Protein AF-A0A7K4NM63-F1 (afdb_monomer)

Mean predicted aligned error: 3.18 Å

Radius of gyration: 18.53 Å; Cα contacts (8 Å, |Δi|>4): 332; chains: 1; bounding box: 42×38×50 Å

Structure (mmCIF, N/CA/C/O backbone):
data_AF-A0A7K4NM63-F1
#
_entry.id   AF-A0A7K4NM63-F1
#
loop_
_atom_site.group_PDB
_atom_site.id
_atom_site.type_symbol
_atom_site.label_atom_id
_atom_site.label_alt_id
_atom_site.label_comp_id
_atom_site.label_asym_id
_atom_site.label_entity_id
_atom_site.label_seq_id
_atom_site.pdbx_PDB_ins_code
_atom_site.Cartn_x
_atom_site.Cartn_y
_atom_site.Cartn_z
_atom_site.occupancy
_atom_site.B_iso_or_equiv
_atom_site.auth_seq_id
_atom_site.auth_comp_id
_atom_site.auth_asym_id
_atom_site.auth_atom_id
_atom_site.pdbx_PDB_model_num
ATOM 1 N N . MET A 1 1 ? 4.929 -12.603 15.668 1.00 61.75 1 MET A N 1
ATOM 2 C CA . MET A 1 1 ? 4.014 -11.511 16.081 1.00 61.75 1 MET A CA 1
ATOM 3 C C . MET A 1 1 ? 2.628 -11.823 15.539 1.00 61.75 1 MET A C 1
ATOM 5 O O . MET A 1 1 ? 2.540 -12.526 14.542 1.00 61.75 1 MET A O 1
ATOM 9 N N . ALA A 1 2 ? 1.563 -11.398 16.215 1.00 84.50 2 ALA A N 1
ATOM 10 C CA . ALA A 1 2 ? 0.195 -11.738 15.826 1.00 84.50 2 ALA A CA 1
ATOM 11 C C . ALA A 1 2 ? -0.436 -10.605 15.007 1.00 84.50 2 ALA A C 1
ATOM 13 O O . ALA A 1 2 ? -0.439 -9.463 15.453 1.00 84.50 2 ALA A O 1
ATOM 14 N N . THR A 1 3 ? -1.001 -10.921 13.843 1.00 96.44 3 THR A N 1
ATOM 15 C CA . THR A 1 3 ? -1.869 -10.000 13.094 1.00 96.44 3 THR A CA 1
ATOM 16 C C . THR A 1 3 ? -3.233 -9.872 13.774 1.00 96.44 3 THR A C 1
ATOM 18 O O . THR A 1 3 ? -3.647 -10.774 14.512 1.00 96.44 3 THR A O 1
ATOM 21 N N . GLN A 1 4 ? -3.983 -8.813 13.457 1.00 97.94 4 GLN A N 1
ATOM 22 C CA . GLN A 1 4 ? -5.357 -8.625 13.943 1.00 97.94 4 GLN A CA 1
ATOM 23 C C . GLN A 1 4 ? -6.245 -9.844 13.617 1.00 97.94 4 GLN A C 1
ATOM 25 O O . GLN A 1 4 ? -6.946 -10.356 14.487 1.00 97.94 4 GLN A O 1
ATOM 30 N N . MET A 1 5 ? -6.127 -10.412 12.410 1.00 97.94 5 MET A N 1
ATOM 31 C CA . MET A 1 5 ? -6.838 -11.641 12.027 1.00 97.94 5 MET A CA 1
ATOM 32 C C . MET A 1 5 ? -6.465 -12.846 12.901 1.00 97.94 5 MET A C 1
ATOM 34 O O . MET A 1 5 ? -7.345 -13.581 13.351 1.00 97.94 5 MET A O 1
ATOM 38 N N . SER A 1 6 ? -5.174 -13.052 13.179 1.00 97.75 6 SER A N 1
ATOM 39 C CA . SER A 1 6 ? -4.724 -14.166 14.025 1.00 97.75 6 SER A CA 1
ATOM 40 C C . SER A 1 6 ? -5.161 -14.019 15.490 1.00 97.75 6 SER A C 1
ATOM 42 O O . SER A 1 6 ? -5.434 -15.015 16.161 1.00 97.75 6 SER A O 1
ATOM 44 N N . SER A 1 7 ? -5.263 -12.789 16.000 1.00 97.75 7 SER A N 1
ATOM 45 C CA . SER A 1 7 ? -5.800 -12.505 17.336 1.00 97.75 7 SER A CA 1
ATOM 46 C C . SER A 1 7 ? -7.310 -12.730 17.391 1.00 97.75 7 SER A C 1
ATOM 48 O O . SER A 1 7 ? -7.776 -13.431 18.287 1.00 97.75 7 SER A O 1
ATOM 50 N N . ALA A 1 8 ? -8.053 -12.277 16.377 1.00 97.81 8 ALA A N 1
ATOM 51 C CA . ALA A 1 8 ? -9.494 -12.501 16.281 1.00 97.81 8 ALA A CA 1
ATOM 52 C C . ALA A 1 8 ? -9.856 -13.994 16.221 1.00 97.81 8 ALA A C 1
ATOM 54 O O . ALA A 1 8 ? -10.761 -14.438 16.922 1.00 97.81 8 ALA A O 1
ATOM 55 N N . ARG A 1 9 ? -9.105 -14.800 15.455 1.00 98.00 9 ARG A N 1
ATOM 56 C CA . ARG A 1 9 ? -9.287 -16.267 15.394 1.00 98.00 9 ARG A CA 1
ATOM 57 C C . ARG A 1 9 ? -9.058 -16.970 16.733 1.00 98.00 9 ARG A C 1
ATOM 59 O O . ARG A 1 9 ? -9.589 -18.053 16.943 1.00 98.00 9 ARG A O 1
ATOM 66 N N . ARG A 1 10 ? -8.281 -16.361 17.632 1.00 97.38 10 ARG A N 1
ATOM 67 C CA . ARG A 1 10 ? -8.054 -16.845 19.003 1.00 97.38 10 ARG A CA 1
ATOM 68 C C . ARG A 1 10 ? -9.049 -16.263 20.014 1.00 97.38 10 ARG A C 1
ATOM 70 O O . ARG A 1 10 ? -8.907 -16.530 21.201 1.00 97.38 10 ARG A O 1
ATOM 77 N N . GLY A 1 11 ? -10.014 -15.452 19.572 1.00 96.25 11 GLY A N 1
ATOM 78 C CA . GLY A 1 11 ? -10.960 -14.757 20.450 1.00 96.25 11 GLY A CA 1
ATOM 79 C C . GLY A 1 11 ? -10.332 -13.627 21.272 1.00 96.25 11 GLY A C 1
ATOM 80 O O . GLY A 1 11 ? -10.908 -13.203 22.268 1.00 96.25 11 GLY A O 1
ATOM 81 N N . ILE A 1 12 ? -9.145 -13.142 20.889 1.00 97.19 12 ILE A N 1
ATOM 82 C CA . ILE A 1 12 ? -8.428 -12.090 21.616 1.00 97.19 12 ILE A CA 1
ATOM 83 C C . ILE A 1 12 ? -8.808 -10.729 21.028 1.00 97.19 12 ILE A C 1
ATOM 85 O O . ILE A 1 12 ? -8.453 -10.426 19.888 1.00 97.19 12 ILE A O 1
ATOM 89 N N . ALA A 1 13 ? -9.480 -9.898 21.828 1.00 97.50 13 ALA A N 1
ATOM 90 C CA . ALA A 1 13 ? -9.778 -8.509 21.488 1.00 97.50 13 ALA A CA 1
ATOM 91 C C . ALA A 1 13 ? -8.573 -7.600 21.773 1.00 97.50 13 ALA A C 1
ATOM 93 O O . ALA A 1 13 ? -8.243 -7.327 22.932 1.00 97.50 13 ALA A O 1
ATOM 94 N N . THR A 1 14 ? -7.928 -7.129 20.709 1.00 97.50 14 THR A N 1
ATOM 95 C CA . THR A 1 14 ? -6.824 -6.161 20.773 1.00 97.50 14 THR A CA 1
ATOM 96 C C . THR A 1 14 ? -7.333 -4.752 21.083 1.00 97.50 14 THR A C 1
ATOM 98 O O . THR A 1 14 ? -8.538 -4.484 21.040 1.00 97.50 14 THR A O 1
ATOM 101 N N . ASP A 1 15 ? -6.426 -3.832 21.401 1.00 96.56 15 ASP A N 1
ATOM 102 C CA . ASP A 1 15 ? -6.803 -2.443 21.667 1.00 96.56 15 ASP A CA 1
ATOM 103 C C . ASP A 1 15 ? -7.265 -1.722 20.395 1.00 96.56 15 ASP A C 1
ATOM 105 O O . ASP A 1 15 ? -8.211 -0.936 20.459 1.00 96.56 15 ASP A O 1
ATOM 109 N N . GLU A 1 16 ? -6.711 -2.066 19.228 1.00 97.19 16 GLU A N 1
ATOM 110 C CA . GLU A 1 16 ? -7.187 -1.542 17.945 1.00 97.19 16 GLU A CA 1
ATOM 111 C C . GLU A 1 16 ? -8.621 -2.004 17.651 1.00 97.19 16 GLU A C 1
ATOM 113 O O . GLU A 1 16 ? -9.449 -1.208 17.215 1.00 97.19 16 GLU A O 1
ATOM 118 N N . MET A 1 17 ? -8.963 -3.264 17.949 1.00 98.25 17 MET A N 1
ATOM 119 C CA . MET A 1 17 ? -10.336 -3.764 17.797 1.00 98.25 17 MET A CA 1
ATOM 120 C C . MET A 1 17 ? -11.317 -3.059 18.735 1.00 98.25 17 MET A C 1
ATOM 122 O O . MET A 1 17 ? -12.436 -2.764 18.325 1.00 98.25 17 MET A O 1
ATOM 126 N N . LYS A 1 18 ? -10.915 -2.778 19.982 1.00 98.31 18 LYS A N 1
ATOM 127 C CA . LYS A 1 18 ? -11.748 -2.035 20.946 1.00 98.31 18 LYS A CA 1
ATOM 128 C C . LYS A 1 18 ? -11.994 -0.602 20.484 1.00 98.31 18 LYS A C 1
ATOM 130 O O . LYS A 1 18 ? -13.119 -0.121 20.601 1.00 98.31 18 LYS A O 1
ATOM 135 N N . GLN A 1 19 ? -10.963 0.061 19.958 1.00 97.81 19 GLN A N 1
ATOM 136 C CA . GLN A 1 19 ? -11.088 1.399 19.382 1.00 97.81 19 GLN A CA 1
ATOM 137 C C . GLN A 1 19 ? -12.053 1.386 18.192 1.00 97.81 19 GLN A C 1
ATOM 139 O O . GLN A 1 19 ? -13.055 2.093 18.219 1.00 97.81 19 GLN A O 1
ATOM 144 N N . VAL A 1 20 ? -11.825 0.509 17.211 1.00 98.19 20 VAL A N 1
ATOM 145 C CA . VAL A 1 20 ? -12.675 0.399 16.016 1.00 98.19 20 VAL A CA 1
ATOM 146 C C . VAL A 1 20 ? -14.122 0.048 16.370 1.00 98.19 20 VAL A C 1
ATOM 148 O O . VAL A 1 20 ? -15.044 0.626 15.803 1.00 98.19 20 VAL A O 1
ATOM 151 N N . ALA A 1 21 ? -14.344 -0.862 17.322 1.00 98.25 21 ALA A N 1
ATOM 152 C CA . ALA A 1 21 ? -15.686 -1.205 17.789 1.00 98.25 21 ALA A CA 1
ATOM 153 C C . ALA A 1 21 ? -16.423 0.020 18.355 1.00 98.25 21 ALA A C 1
ATOM 155 O O . ALA A 1 21 ? -17.593 0.237 18.047 1.00 98.25 21 ALA A O 1
ATOM 156 N N . LYS A 1 22 ? -15.719 0.852 19.129 1.00 98.12 22 LYS A N 1
ATOM 157 C CA . LYS A 1 22 ? -16.262 2.096 19.677 1.00 98.12 22 LYS A CA 1
ATOM 158 C C . LYS A 1 22 ? -16.560 3.129 18.584 1.00 98.12 22 LYS A C 1
ATOM 160 O O . LYS A 1 22 ? -17.628 3.732 18.610 1.00 98.12 22 LYS A O 1
ATOM 165 N N . ASP A 1 23 ? -15.648 3.331 17.637 1.00 97.38 23 ASP A N 1
ATOM 166 C CA . ASP A 1 23 ? -15.775 4.363 16.593 1.00 97.38 23 ASP A CA 1
ATOM 167 C C . ASP A 1 23 ? -16.886 4.041 15.568 1.00 97.38 23 ASP A C 1
ATOM 169 O O . ASP A 1 23 ? -17.538 4.934 15.004 1.00 97.38 23 ASP A O 1
ATOM 173 N N . GLU A 1 24 ? -17.135 2.748 15.351 1.00 98.00 24 GLU A N 1
ATOM 174 C CA . GLU A 1 24 ? -18.196 2.226 14.483 1.00 98.00 24 GLU A CA 1
ATOM 175 C C . GLU A 1 24 ? -19.524 1.965 15.209 1.00 98.00 24 GLU A C 1
ATOM 177 O O . GLU A 1 24 ? -20.501 1.635 14.544 1.00 98.0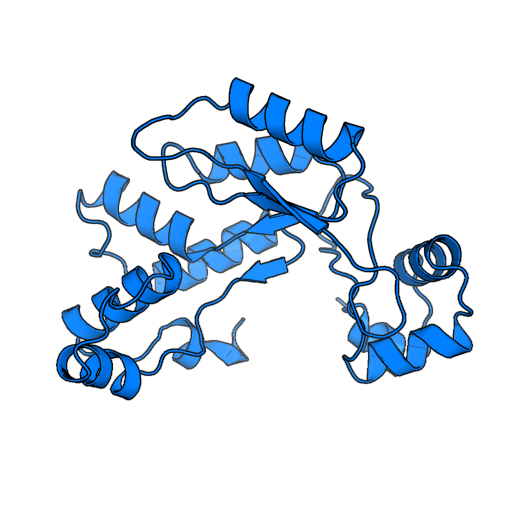0 24 GLU A O 1
ATOM 182 N N . ASP A 1 25 ? -19.577 2.140 16.535 1.00 97.31 25 ASP A N 1
ATOM 183 C CA . ASP A 1 25 ? -20.746 1.840 17.378 1.00 97.31 25 ASP A CA 1
ATOM 184 C C . ASP A 1 25 ? -21.233 0.380 17.236 1.00 97.31 25 ASP A C 1
ATOM 186 O O . ASP A 1 25 ? -22.408 0.085 17.015 1.00 97.31 25 ASP A O 1
ATOM 190 N N . VAL A 1 26 ? -20.293 -0.569 17.331 1.00 97.94 26 VAL A N 1
ATOM 191 C CA . VAL A 1 26 ? -20.549 -2.016 17.246 1.00 97.94 26 VAL A CA 1
ATOM 192 C C . VAL A 1 26 ? -19.951 -2.766 18.436 1.00 97.94 26 VAL A C 1
ATOM 194 O O . VAL A 1 26 ? -19.029 -2.303 19.102 1.00 97.94 26 VAL A O 1
ATOM 197 N N . THR A 1 27 ? -20.446 -3.975 18.708 1.00 98.25 27 THR A N 1
ATOM 198 C CA . THR A 1 27 ? -19.904 -4.819 19.784 1.00 98.25 27 THR A CA 1
ATOM 199 C C . THR A 1 27 ? -18.684 -5.621 19.324 1.00 98.25 27 THR A C 1
ATOM 201 O O . THR A 1 27 ? -18.550 -5.981 18.151 1.00 98.25 27 THR A O 1
ATOM 204 N N . LEU A 1 28 ? -17.802 -5.975 20.266 1.00 98.38 28 LEU A N 1
ATOM 205 C CA . LEU A 1 28 ? -16.677 -6.879 19.991 1.00 98.38 28 LEU A CA 1
ATOM 206 C C . LEU A 1 28 ? -17.148 -8.268 19.539 1.00 98.38 28 LEU A C 1
ATOM 208 O O . LEU A 1 28 ? -16.541 -8.843 18.638 1.00 98.38 28 LEU A O 1
ATOM 212 N N . ASP A 1 29 ? -18.256 -8.765 20.095 1.00 97.94 29 ASP A N 1
ATOM 213 C CA . ASP A 1 29 ? -18.864 -10.044 19.702 1.00 97.94 29 ASP A CA 1
ATOM 214 C C . ASP A 1 29 ? -19.307 -10.049 18.234 1.00 97.94 29 ASP A C 1
ATOM 216 O O . ASP A 1 29 ? -19.268 -11.080 17.565 1.00 97.94 29 ASP A O 1
ATOM 220 N N . TRP A 1 30 ? -19.693 -8.885 17.703 1.00 98.12 30 TRP A N 1
ATOM 221 C CA . TRP A 1 30 ? -20.007 -8.718 16.287 1.00 98.12 30 TRP A CA 1
ATOM 222 C C . TRP A 1 30 ? -18.746 -8.560 15.425 1.00 98.12 30 TRP A C 1
ATOM 224 O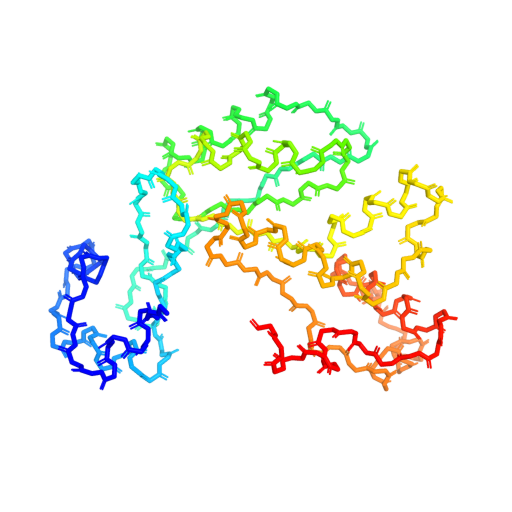 O . TRP A 1 30 ? -18.681 -9.096 14.313 1.00 98.12 30 TRP A O 1
ATOM 234 N N . LEU A 1 31 ? -17.740 -7.837 15.926 1.00 98.44 31 LEU A N 1
ATOM 235 C CA . LEU A 1 31 ? -16.533 -7.481 15.180 1.00 98.44 31 LEU A CA 1
ATOM 236 C C . LEU A 1 31 ? -15.542 -8.649 15.042 1.00 98.44 31 LEU A C 1
ATOM 238 O O . LEU A 1 31 ? -15.038 -8.902 13.945 1.00 98.44 31 LEU A O 1
ATOM 242 N N . LEU A 1 32 ? -15.269 -9.382 16.126 1.00 98.12 32 LEU A N 1
ATOM 243 C CA . LEU A 1 32 ? -14.251 -10.439 16.156 1.00 98.12 32 LEU A CA 1
ATOM 244 C C . LEU A 1 32 ? -14.484 -11.532 15.100 1.00 98.12 32 LEU A C 1
ATOM 246 O O . LEU A 1 32 ? -13.548 -11.814 14.344 1.00 98.12 32 LEU A O 1
ATOM 250 N N . PRO A 1 33 ? -15.695 -12.112 14.948 1.00 98.25 33 PRO A N 1
ATOM 251 C CA . PRO A 1 33 ? -15.931 -13.129 13.926 1.00 98.25 33 PRO A CA 1
ATOM 252 C C . PRO A 1 33 ? -15.691 -12.599 12.509 1.00 98.25 33 PRO A C 1
ATOM 254 O O . PRO A 1 33 ? -15.183 -13.321 11.655 1.00 98.25 33 PRO A O 1
ATOM 257 N N . LYS A 1 34 ? -16.007 -11.323 12.253 1.00 98.62 34 LYS A N 1
ATOM 258 C CA . LYS A 1 34 ? -15.840 -10.691 10.937 1.00 98.62 34 LYS A CA 1
ATOM 259 C C . LYS A 1 34 ? -14.380 -10.468 10.573 1.00 98.62 34 LYS A C 1
ATOM 261 O O . LYS A 1 34 ? -14.025 -10.666 9.408 1.00 98.62 34 LYS A O 1
ATOM 266 N N . ILE A 1 35 ? -13.551 -10.111 11.553 1.00 98.38 35 ILE A N 1
ATOM 267 C CA . ILE A 1 35 ? -12.099 -10.036 11.378 1.00 98.38 35 ILE A CA 1
ATOM 268 C C . ILE A 1 35 ? -11.508 -11.441 11.203 1.00 98.38 35 ILE A C 1
ATOM 270 O O . ILE A 1 35 ? -10.689 -11.656 10.312 1.00 98.38 35 ILE A O 1
ATOM 274 N N . ALA A 1 36 ? -11.955 -12.426 11.990 1.00 98.19 36 ALA A N 1
ATOM 275 C CA . ALA A 1 36 ? -11.436 -13.795 11.943 1.00 98.19 36 ALA A CA 1
ATOM 276 C C . ALA A 1 36 ? -11.615 -14.473 10.569 1.00 98.19 36 ALA A C 1
ATOM 278 O O . ALA A 1 36 ? -10.737 -15.232 10.138 1.00 98.19 36 ALA A O 1
ATOM 279 N N . ILE A 1 37 ? -12.719 -14.172 9.872 1.00 97.81 37 ILE A N 1
ATOM 280 C CA . ILE A 1 37 ? -12.995 -14.656 8.507 1.00 97.81 37 ILE A CA 1
ATOM 281 C C . ILE A 1 37 ? -12.442 -13.743 7.400 1.00 97.81 37 ILE A C 1
ATOM 283 O O . ILE A 1 37 ? -12.607 -14.056 6.226 1.00 97.81 37 ILE A O 1
ATOM 287 N N . GLY A 1 38 ? -11.820 -12.610 7.745 1.00 97.44 38 GLY A N 1
ATOM 288 C CA . GLY A 1 38 ? -11.256 -11.659 6.778 1.00 97.44 38 GLY A CA 1
ATOM 289 C C . GLY A 1 38 ? -12.265 -10.763 6.056 1.00 97.44 38 GLY A C 1
ATOM 290 O O . GLY A 1 38 ? -11.924 -10.154 5.050 1.00 97.44 38 GLY A O 1
ATOM 291 N N . SER A 1 39 ? -13.499 -10.650 6.556 1.00 97.94 39 SER A N 1
ATOM 292 C CA . SER A 1 39 ? -14.509 -9.736 5.986 1.00 97.94 39 SER A CA 1
ATOM 293 C C . SER A 1 39 ? -14.337 -8.275 6.420 1.00 97.94 39 SER A C 1
ATOM 295 O O . SER A 1 39 ? -14.882 -7.372 5.782 1.00 97.94 39 SER A O 1
ATOM 297 N N . ILE A 1 40 ? -13.602 -8.061 7.514 1.00 98.56 40 ILE A N 1
ATOM 298 C CA . ILE A 1 40 ? -13.194 -6.759 8.037 1.00 98.56 40 ILE A CA 1
ATOM 299 C C . ILE A 1 40 ? -11.699 -6.835 8.341 1.00 98.56 40 ILE A C 1
ATOM 301 O O . ILE A 1 40 ? -11.242 -7.803 8.950 1.00 98.56 40 ILE A O 1
ATOM 305 N N . ILE A 1 41 ? -10.949 -5.813 7.944 1.00 98.62 41 ILE A N 1
ATOM 306 C CA . ILE A 1 41 ? -9.535 -5.654 8.288 1.00 98.62 41 ILE A CA 1
ATOM 307 C C . ILE A 1 41 ? -9.337 -4.423 9.170 1.00 98.62 41 ILE A C 1
ATOM 309 O O . ILE A 1 41 ? -10.106 -3.468 9.097 1.00 98.62 41 ILE A O 1
ATOM 313 N N . ILE A 1 42 ? -8.286 -4.449 9.984 1.00 98.38 42 ILE A N 1
ATOM 314 C CA . ILE A 1 42 ? -7.765 -3.277 10.691 1.00 98.38 42 ILE A CA 1
ATOM 315 C C . ILE A 1 42 ? -6.281 -3.200 10.326 1.00 98.38 42 ILE A C 1
ATOM 317 O O . ILE A 1 42 ? -5.491 -3.964 10.891 1.00 98.38 42 ILE A O 1
ATOM 321 N N . PRO A 1 43 ? -5.898 -2.374 9.337 1.00 97.50 43 PRO A N 1
ATOM 322 C CA . PRO A 1 43 ? -4.497 -2.184 8.998 1.00 97.50 43 PRO A CA 1
ATOM 323 C C . PRO A 1 43 ? -3.789 -1.517 10.181 1.00 97.50 43 PRO A C 1
ATOM 325 O O . PRO A 1 43 ? -4.194 -0.451 10.648 1.00 97.50 43 PRO A O 1
ATOM 328 N N . SER A 1 44 ? -2.790 -2.205 10.721 1.00 95.81 44 SER A N 1
ATOM 329 C CA . SER A 1 44 ? -1.995 -1.730 11.849 1.00 95.81 44 SER A CA 1
ATOM 330 C C . SER A 1 44 ? -0.658 -2.448 11.822 1.00 95.81 44 SER A C 1
ATOM 332 O O . SER A 1 44 ? -0.584 -3.645 12.125 1.00 95.81 44 SER A O 1
ATOM 334 N N . ASN A 1 45 ? 0.385 -1.741 11.404 1.00 95.69 45 ASN A N 1
ATOM 335 C CA . ASN A 1 45 ? 1.737 -2.266 11.446 1.00 95.69 45 ASN A CA 1
ATOM 336 C C . ASN A 1 45 ? 2.323 -2.061 12.846 1.00 95.69 45 ASN A C 1
ATOM 338 O O . ASN A 1 45 ? 2.382 -0.953 13.370 1.00 95.69 45 ASN A O 1
ATOM 342 N N . ASN A 1 46 ? 2.790 -3.143 13.459 1.00 93.31 46 ASN A N 1
ATOM 343 C CA . ASN A 1 46 ? 3.302 -3.132 14.825 1.00 93.31 46 ASN A CA 1
ATOM 344 C C . ASN A 1 46 ? 4.700 -2.500 14.965 1.00 93.31 46 ASN A C 1
ATOM 346 O O . ASN A 1 46 ? 5.182 -2.358 16.086 1.00 93.31 46 ASN A O 1
ATOM 350 N N . VAL A 1 47 ? 5.367 -2.178 13.853 1.00 93.12 47 VAL A N 1
ATOM 351 C CA . VAL A 1 47 ? 6.626 -1.418 13.836 1.00 93.12 47 VAL A CA 1
ATOM 352 C C . VAL A 1 47 ? 6.369 0.082 13.986 1.00 93.12 47 VAL A C 1
ATOM 354 O O . VAL A 1 47 ? 7.284 0.827 14.328 1.00 93.12 47 VAL A O 1
ATOM 357 N N . ARG A 1 48 ? 5.128 0.533 13.769 1.00 90.19 48 ARG A N 1
ATOM 358 C CA . ARG A 1 48 ? 4.778 1.949 13.768 1.00 90.19 48 ARG A CA 1
ATOM 359 C C . ARG A 1 48 ? 5.042 2.579 15.151 1.00 90.19 48 ARG A C 1
ATOM 361 O O . ARG A 1 48 ? 4.395 2.182 16.122 1.00 90.19 48 ARG A O 1
ATOM 368 N N . PRO A 1 49 ? 5.999 3.525 15.277 1.00 81.31 49 PRO A N 1
ATOM 369 C CA . PRO A 1 49 ? 6.407 4.061 16.581 1.00 81.31 49 PRO A CA 1
ATOM 370 C C . PRO A 1 49 ? 5.361 4.995 17.202 1.00 81.31 49 PRO A C 1
ATOM 372 O O . PRO A 1 49 ? 5.279 5.129 18.423 1.00 81.31 49 PRO A O 1
ATOM 375 N N . GLN A 1 50 ? 4.568 5.656 16.363 1.00 88.88 50 GLN A N 1
ATOM 376 C CA . GLN A 1 50 ? 3.528 6.591 16.753 1.00 88.88 50 GLN A CA 1
ATOM 377 C C . GLN A 1 50 ? 2.191 5.882 16.971 1.00 88.88 50 GLN A C 1
ATOM 379 O O . GLN A 1 50 ? 1.804 4.981 16.227 1.00 88.88 50 GLN A O 1
ATOM 384 N N . LYS A 1 51 ? 1.429 6.352 17.963 1.00 89.69 51 LYS A N 1
ATOM 385 C CA . LYS A 1 51 ? 0.028 5.957 18.101 1.00 89.69 51 LYS A CA 1
ATOM 386 C C . LYS A 1 51 ? -0.777 6.589 16.970 1.00 89.69 51 LYS A C 1
ATOM 388 O O . LYS A 1 51 ? -0.767 7.809 16.819 1.00 89.69 51 LYS A O 1
ATOM 393 N N . ILE A 1 52 ? -1.500 5.764 16.224 1.00 94.12 52 ILE A N 1
ATOM 394 C CA . ILE A 1 52 ? -2.358 6.212 15.127 1.00 94.12 52 ILE A CA 1
ATOM 395 C C . ILE A 1 52 ? -3.829 5.985 15.432 1.00 94.12 52 ILE A C 1
ATOM 397 O O . ILE A 1 52 ? -4.195 5.192 16.300 1.00 94.12 52 ILE A O 1
ATOM 401 N N . HIS A 1 53 ? -4.686 6.671 14.685 1.00 93.25 53 HIS A N 1
ATOM 402 C CA . HIS A 1 53 ? -6.101 6.339 14.650 1.00 93.25 53 HIS A CA 1
ATOM 403 C C . HIS A 1 53 ? -6.345 5.208 13.634 1.00 93.25 53 HIS A C 1
ATOM 405 O O . HIS A 1 53 ? -6.422 5.448 12.427 1.00 93.25 53 HIS A O 1
ATOM 411 N N . ASN A 1 54 ? -6.405 3.960 14.114 1.00 95.50 54 ASN A N 1
ATOM 412 C CA . ASN A 1 54 ? -6.746 2.804 13.284 1.00 95.50 54 ASN A CA 1
ATOM 413 C C . ASN A 1 54 ? -8.220 2.829 12.880 1.00 95.50 54 ASN A C 1
ATOM 415 O O . ASN A 1 54 ? -9.090 3.121 13.699 1.00 95.50 54 ASN A O 1
ATOM 419 N N . VAL A 1 55 ? -8.489 2.426 11.640 1.00 97.44 55 VAL A N 1
ATOM 420 C CA . VAL A 1 55 ? -9.846 2.290 11.109 1.00 97.44 55 VAL A CA 1
ATOM 421 C C . VAL A 1 55 ? -10.141 0.837 10.746 1.00 97.44 55 VAL A C 1
ATOM 423 O O . VAL A 1 55 ? -9.279 0.107 10.255 1.00 97.44 55 VAL A O 1
ATOM 426 N N . GLY A 1 56 ? -11.380 0.411 10.982 1.00 98.25 56 GLY A N 1
ATOM 427 C CA . GLY A 1 56 ? -11.893 -0.848 10.455 1.00 98.25 56 GLY A CA 1
ATOM 428 C C . GLY A 1 56 ? -12.387 -0.668 9.024 1.00 98.25 56 GLY A C 1
ATOM 429 O O . GLY A 1 56 ? -13.134 0.263 8.738 1.00 98.25 56 GLY A O 1
ATOM 430 N N . ILE A 1 57 ? -11.999 -1.562 8.120 1.00 98.62 57 ILE A N 1
ATOM 431 C CA . ILE A 1 57 ? -12.409 -1.519 6.714 1.00 98.62 57 ILE A CA 1
ATOM 432 C C . ILE A 1 57 ? -13.117 -2.828 6.380 1.00 98.62 57 ILE A C 1
ATOM 434 O O . ILE A 1 57 ? -12.508 -3.898 6.405 1.00 98.62 57 ILE A O 1
ATOM 438 N N . GLY A 1 58 ? -14.406 -2.754 6.051 1.00 98.00 58 GLY A N 1
ATOM 439 C CA . GLY A 1 58 ? -15.166 -3.910 5.590 1.00 98.00 58 GLY A CA 1
ATOM 440 C C . GLY A 1 58 ? -16.677 -3.718 5.643 1.00 98.00 58 GLY A C 1
ATOM 441 O O . GLY A 1 58 ? -17.197 -2.653 5.979 1.00 98.00 58 GLY A O 1
ATOM 442 N N . LYS A 1 59 ? -17.407 -4.769 5.269 1.00 94.56 59 LYS A N 1
ATOM 443 C CA . LYS A 1 59 ? -18.868 -4.712 5.136 1.00 94.56 59 LYS A CA 1
ATOM 444 C C . LYS A 1 59 ? -19.548 -4.549 6.500 1.00 94.56 59 LYS A C 1
ATOM 446 O O . LYS A 1 59 ? -19.356 -5.371 7.392 1.00 94.56 59 LYS A O 1
ATOM 451 N N . GLY A 1 60 ? -20.428 -3.552 6.601 1.00 93.62 60 GLY A N 1
ATOM 452 C CA . GLY A 1 60 ? -21.192 -3.241 7.816 1.00 93.62 60 GLY A CA 1
ATOM 453 C C . GLY A 1 60 ? -20.595 -2.117 8.665 1.00 93.62 60 GLY A C 1
ATOM 454 O O . GLY A 1 60 ? -21.203 -1.755 9.661 1.00 93.62 60 GLY A O 1
ATOM 455 N N . MET A 1 61 ? -19.447 -1.568 8.263 1.00 96.06 61 MET A N 1
ATOM 456 C CA . MET A 1 61 ? -18.856 -0.350 8.828 1.00 96.06 61 M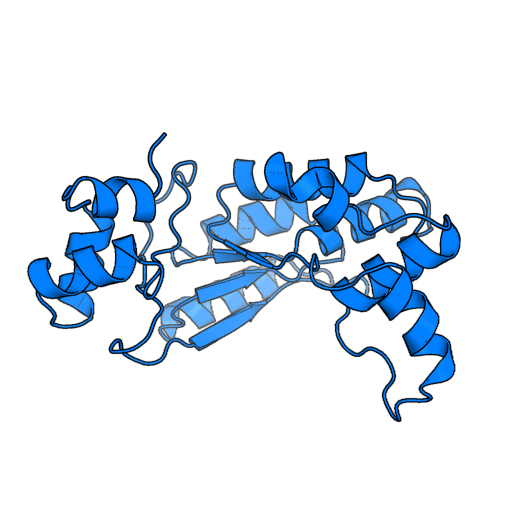ET A CA 1
ATOM 457 C C . MET A 1 61 ? -19.221 0.868 7.972 1.00 96.06 61 MET A C 1
ATOM 459 O O . MET A 1 61 ? -19.680 0.725 6.833 1.00 96.06 61 MET A O 1
ATOM 463 N N . LYS A 1 62 ? -18.978 2.077 8.488 1.00 97.31 62 LYS A N 1
ATOM 464 C CA . LYS A 1 62 ? -19.046 3.314 7.697 1.00 97.31 62 LYS A CA 1
ATOM 465 C C . LYS A 1 62 ? -18.114 3.201 6.486 1.00 97.31 62 LYS A C 1
ATOM 467 O O . LYS A 1 62 ? -17.037 2.607 6.574 1.00 97.31 62 LYS A O 1
ATOM 472 N N . THR A 1 63 ? -18.515 3.783 5.357 1.00 97.94 63 THR A N 1
ATOM 473 C CA . THR A 1 63 ? -17.652 3.833 4.166 1.00 97.94 63 THR A CA 1
ATOM 474 C C . THR A 1 63 ? -16.399 4.643 4.480 1.00 97.94 63 THR A C 1
ATOM 476 O O . THR A 1 63 ? -16.506 5.691 5.110 1.00 97.94 63 THR A O 1
ATOM 479 N N . LYS A 1 64 ? -15.239 4.133 4.059 1.00 98.00 64 LYS A N 1
ATOM 480 C CA . LYS A 1 64 ? -13.925 4.727 4.315 1.00 98.00 64 LYS A CA 1
ATOM 481 C C . LYS A 1 64 ? -13.399 5.417 3.060 1.00 98.00 64 LYS A C 1
ATOM 483 O O . LYS A 1 64 ? -13.594 4.907 1.956 1.00 98.00 64 LYS A O 1
ATOM 488 N N . VAL A 1 65 ? -12.737 6.555 3.229 1.00 98.19 65 VAL A N 1
ATOM 489 C CA . VAL A 1 65 ? -12.166 7.380 2.163 1.00 98.19 65 VAL A CA 1
ATOM 490 C C . VAL A 1 65 ? -10.649 7.438 2.308 1.00 98.19 65 VAL A C 1
ATOM 492 O O . VAL A 1 65 ? -10.117 7.787 3.360 1.00 98.19 65 VAL A O 1
ATOM 495 N N . ASN A 1 66 ? -9.960 7.133 1.210 1.00 98.56 66 ASN A N 1
ATOM 496 C CA . ASN A 1 66 ? -8.512 7.241 1.100 1.00 98.56 66 ASN A CA 1
ATOM 497 C C . ASN A 1 66 ? -8.108 8.527 0.368 1.00 98.56 66 ASN A C 1
ATOM 499 O O . ASN A 1 66 ? -8.674 8.837 -0.683 1.00 98.56 66 ASN A O 1
ATOM 503 N N . VAL A 1 67 ? -7.083 9.220 0.867 1.00 98.50 67 VAL A N 1
ATOM 504 C CA . VAL A 1 67 ? -6.448 10.347 0.170 1.00 98.50 67 VAL A CA 1
ATOM 505 C C . VAL A 1 67 ? -5.081 9.929 -0.365 1.00 98.50 67 VAL A C 1
ATOM 507 O O . VAL A 1 67 ? -4.228 9.450 0.376 1.00 98.50 67 VAL A O 1
ATOM 510 N N . ASN A 1 68 ? -4.865 10.136 -1.663 1.00 98.31 68 ASN A N 1
ATOM 511 C CA . ASN A 1 68 ? -3.568 9.913 -2.294 1.00 98.31 68 ASN A CA 1
ATOM 512 C C . ASN A 1 68 ? -2.737 11.194 -2.254 1.00 98.31 68 ASN A C 1
ATOM 514 O O . ASN A 1 68 ? -3.205 12.250 -2.684 1.00 98.31 68 ASN A O 1
ATOM 518 N N . ILE A 1 69 ? -1.499 11.063 -1.796 1.00 98.06 69 ILE A N 1
ATOM 519 C CA . ILE A 1 69 ? -0.457 12.088 -1.842 1.00 98.06 69 ILE A CA 1
ATOM 520 C C . ILE A 1 69 ? 0.807 11.473 -2.453 1.00 98.06 69 ILE A C 1
ATOM 522 O O . ILE A 1 69 ? 0.840 10.277 -2.756 1.00 98.06 69 ILE A O 1
ATOM 526 N N . GLY A 1 70 ? 1.841 12.274 -2.645 1.00 96.62 70 GLY A N 1
ATOM 527 C CA . GLY A 1 70 ? 3.151 11.809 -3.067 1.00 96.62 70 GLY A CA 1
ATOM 528 C C . GLY A 1 70 ? 3.781 12.690 -4.135 1.00 96.62 70 GLY A C 1
ATOM 529 O O . GLY A 1 70 ? 3.116 13.382 -4.906 1.00 96.62 70 GLY A O 1
ATOM 530 N N . THR A 1 71 ? 5.102 12.630 -4.182 1.00 96.75 71 THR A N 1
ATOM 531 C CA . THR A 1 71 ? 5.928 13.346 -5.154 1.00 96.75 71 THR A CA 1
ATOM 532 C C . THR A 1 71 ? 5.999 12.613 -6.493 1.00 96.75 71 THR A C 1
ATOM 534 O O . THR A 1 71 ? 5.675 11.431 -6.608 1.00 96.75 71 THR A O 1
ATOM 537 N N . SER A 1 72 ? 6.456 13.310 -7.531 1.00 93.44 72 SER A N 1
ATOM 538 C CA . SER A 1 72 ? 6.717 12.698 -8.835 1.00 93.44 72 SER A CA 1
ATOM 539 C C . SER A 1 72 ? 8.044 13.153 -9.412 1.00 93.44 72 SER A C 1
ATOM 541 O O . SER A 1 72 ? 8.616 14.146 -8.969 1.00 93.44 72 SER A O 1
ATOM 543 N N . THR A 1 73 ? 8.514 12.493 -10.470 1.00 87.69 73 THR A N 1
ATOM 544 C CA . THR A 1 73 ? 9.738 12.903 -11.182 1.00 87.69 73 THR A CA 1
ATOM 545 C C . THR A 1 73 ? 9.686 14.331 -11.743 1.00 87.69 73 THR A C 1
ATOM 547 O O . THR A 1 73 ? 10.728 14.878 -12.086 1.00 87.69 73 THR A O 1
ATOM 550 N N . LEU A 1 74 ? 8.493 14.927 -11.874 1.00 91.19 74 LEU A N 1
ATOM 551 C CA . LEU A 1 74 ? 8.301 16.301 -12.354 1.00 91.19 74 LEU A CA 1
ATOM 552 C C . LEU A 1 74 ? 8.179 17.329 -11.223 1.00 91.19 74 LEU A C 1
ATOM 554 O O . LEU A 1 74 ? 8.461 18.502 -11.448 1.00 91.19 74 LEU A O 1
ATOM 558 N N . ASN A 1 75 ? 7.739 16.910 -10.036 1.00 94.19 75 ASN A N 1
ATOM 559 C CA . ASN A 1 75 ? 7.546 17.791 -8.888 1.00 94.19 75 ASN A CA 1
ATOM 560 C C . ASN A 1 75 ? 7.910 17.050 -7.600 1.00 94.19 75 ASN A C 1
ATOM 562 O O . ASN A 1 75 ? 7.154 16.191 -7.135 1.00 94.19 75 ASN A O 1
ATOM 566 N N . VAL A 1 76 ? 9.066 17.400 -7.038 1.00 96.12 76 VAL A N 1
ATOM 567 C CA . VAL A 1 76 ? 9.568 16.875 -5.766 1.00 96.12 76 VAL A CA 1
ATOM 568 C C . VAL A 1 76 ? 9.593 18.029 -4.769 1.00 96.12 76 VAL A C 1
ATOM 570 O O . VAL A 1 76 ? 10.553 18.793 -4.718 1.00 96.12 76 VAL A O 1
ATOM 573 N N . ASN A 1 77 ? 8.507 18.173 -4.010 1.00 97.19 77 ASN A N 1
ATOM 574 C CA . ASN A 1 77 ? 8.359 19.180 -2.962 1.00 97.19 77 ASN A CA 1
ATOM 575 C C . ASN A 1 77 ? 7.813 18.501 -1.701 1.00 97.19 77 ASN A C 1
ATOM 577 O O . ASN A 1 77 ? 6.626 18.193 -1.615 1.00 97.19 77 ASN A O 1
ATOM 581 N N . VAL A 1 78 ? 8.702 18.204 -0.752 1.00 97.44 78 VAL A N 1
ATOM 582 C CA . VAL A 1 78 ? 8.357 17.418 0.442 1.00 97.44 78 VAL A CA 1
ATOM 583 C C . VAL A 1 78 ? 7.474 18.230 1.382 1.00 97.44 78 VAL A C 1
ATOM 585 O O . VAL A 1 78 ? 6.535 17.694 1.964 1.00 97.44 78 VAL A O 1
ATOM 588 N N . GLU A 1 79 ? 7.729 19.531 1.492 1.00 97.88 79 GLU A N 1
ATOM 589 C CA . GLU A 1 79 ? 6.946 20.450 2.308 1.00 97.88 79 GLU A CA 1
ATOM 590 C C . GLU A 1 79 ? 5.488 20.504 1.834 1.00 97.88 79 GLU A C 1
ATOM 592 O O . GLU A 1 79 ? 4.570 20.444 2.651 1.00 97.88 79 GLU A O 1
ATOM 597 N N . GLU A 1 80 ? 5.260 20.547 0.519 1.00 97.75 80 GLU A N 1
ATOM 598 C CA . GLU A 1 80 ? 3.916 20.517 -0.063 1.00 97.75 80 GLU A CA 1
ATOM 599 C C . GLU A 1 80 ? 3.183 19.203 0.253 1.00 97.75 80 GLU A C 1
ATOM 601 O O . GLU A 1 80 ? 2.013 19.228 0.643 1.00 97.75 80 GLU A O 1
ATOM 606 N N . GLU A 1 81 ? 3.859 18.054 0.139 1.00 98.38 81 GLU A N 1
ATOM 607 C CA . GLU A 1 81 ? 3.258 16.753 0.463 1.00 98.38 81 GLU A CA 1
ATOM 608 C C . GLU A 1 81 ? 2.949 16.608 1.959 1.00 98.38 81 GLU A C 1
ATOM 610 O O . GLU A 1 81 ? 1.905 16.064 2.331 1.00 98.38 81 GLU A O 1
ATOM 615 N N . VAL A 1 82 ? 3.796 17.163 2.829 1.00 98.44 82 VAL A N 1
ATOM 616 C CA . VAL A 1 82 ? 3.535 17.231 4.273 1.00 98.44 82 VAL A CA 1
ATOM 617 C C . VAL A 1 82 ? 2.302 18.088 4.569 1.00 98.44 82 VAL A C 1
ATOM 619 O O . VAL A 1 82 ? 1.463 17.694 5.382 1.00 98.44 82 VAL A O 1
ATOM 622 N N . GLU A 1 83 ? 2.140 19.235 3.910 1.00 98.38 83 GLU A N 1
ATOM 623 C CA . GLU A 1 83 ? 0.940 20.060 4.085 1.00 98.38 83 GLU A CA 1
ATOM 624 C C . GLU A 1 83 ? -0.321 19.357 3.558 1.00 98.38 83 GLU A C 1
ATOM 626 O O . GLU A 1 83 ? -1.354 19.378 4.233 1.00 98.38 83 GLU A O 1
ATOM 631 N N . LYS A 1 84 ? -0.248 18.643 2.424 1.00 98.38 84 LYS A N 1
ATOM 632 C CA . LYS A 1 84 ? -1.355 17.795 1.934 1.00 98.38 84 LYS A CA 1
ATOM 633 C C . LYS A 1 84 ? -1.735 16.716 2.948 1.00 98.38 84 LYS A C 1
ATOM 635 O O . LYS A 1 84 ? -2.922 16.539 3.225 1.00 98.38 84 LYS A O 1
ATOM 640 N N . ALA A 1 85 ? -0.749 16.039 3.537 1.00 98.06 85 ALA A N 1
ATOM 641 C CA . ALA A 1 85 ? -0.964 15.032 4.573 1.00 98.06 85 ALA A CA 1
ATOM 642 C C . ALA A 1 85 ? -1.686 15.621 5.798 1.00 98.06 85 ALA A C 1
ATOM 644 O O . ALA A 1 85 ? -2.707 15.089 6.241 1.00 98.06 85 ALA A O 1
ATOM 645 N N . LYS A 1 86 ? -1.224 16.774 6.299 1.00 97.94 86 LYS A N 1
ATOM 646 C CA . LYS A 1 86 ? -1.870 17.485 7.415 1.00 97.94 86 LYS A CA 1
ATOM 647 C C . LYS A 1 86 ? -3.300 17.903 7.085 1.00 97.94 86 LYS A C 1
ATOM 649 O O . LYS A 1 86 ? -4.183 17.775 7.932 1.00 97.94 86 LYS A O 1
ATOM 654 N N . VAL A 1 87 ? -3.550 18.389 5.868 1.00 98.25 87 VAL A N 1
ATOM 655 C CA . VAL A 1 87 ? -4.892 18.763 5.397 1.00 98.25 87 VAL A CA 1
ATOM 656 C C . VAL A 1 87 ? -5.812 17.542 5.355 1.00 98.25 87 VAL A C 1
ATOM 658 O O . VAL A 1 87 ? -6.931 17.616 5.858 1.00 98.25 87 VAL A O 1
ATOM 661 N N . ALA A 1 88 ? -5.342 16.412 4.826 1.00 97.81 88 ALA A N 1
ATOM 662 C CA . ALA A 1 88 ? -6.112 15.172 4.780 1.00 97.81 88 ALA A CA 1
ATOM 663 C C . ALA A 1 88 ? -6.509 14.691 6.187 1.00 97.81 88 ALA A C 1
ATOM 665 O O . ALA A 1 88 ? -7.675 14.376 6.421 1.00 97.81 88 ALA A O 1
ATOM 666 N N . VAL A 1 89 ? -5.581 14.729 7.149 1.00 96.44 89 VAL A N 1
ATOM 667 C CA . VAL A 1 89 ? -5.874 14.401 8.556 1.00 96.44 89 VAL A CA 1
ATOM 668 C C . VAL A 1 89 ? -6.851 15.406 9.174 1.00 96.44 89 VAL A C 1
ATOM 670 O O . VAL A 1 89 ? -7.824 15.007 9.813 1.00 96.44 89 VAL A O 1
ATOM 673 N N . LYS A 1 90 ? -6.637 16.711 8.959 1.00 97.12 90 LYS A N 1
ATOM 674 C CA . LYS A 1 90 ? -7.501 17.787 9.476 1.00 97.12 90 LYS A CA 1
ATOM 675 C C . LYS A 1 90 ? -8.956 17.635 9.028 1.00 97.12 90 LYS A C 1
ATOM 677 O O . LYS A 1 90 ? -9.853 17.954 9.802 1.00 97.12 90 LYS A O 1
ATOM 682 N N . TYR A 1 91 ? -9.182 17.172 7.800 1.00 97.31 91 TYR A N 1
ATOM 683 C CA . TYR A 1 91 ? -10.516 16.940 7.239 1.00 97.31 91 TYR A CA 1
ATOM 684 C C . TYR A 1 91 ? -10.961 15.471 7.306 1.00 97.31 91 TYR A C 1
ATOM 686 O O . TYR A 1 91 ? -11.871 15.078 6.581 1.00 97.31 91 TYR A O 1
ATOM 694 N N . HIS A 1 92 ? -10.372 14.686 8.214 1.00 95.44 92 HIS A N 1
ATOM 695 C CA . HIS A 1 92 ? -10.829 13.344 8.583 1.00 95.44 92 HIS A CA 1
ATOM 696 C C . HIS A 1 92 ? -10.797 12.310 7.447 1.00 95.44 92 HIS A C 1
ATOM 698 O O . HIS A 1 92 ? -11.710 11.495 7.328 1.00 95.44 92 HIS A O 1
ATOM 704 N N . ALA A 1 93 ? -9.746 12.309 6.622 1.00 97.88 93 ALA A N 1
ATOM 705 C CA . ALA A 1 93 ? -9.451 11.145 5.789 1.00 97.88 93 ALA A CA 1
ATOM 706 C C . ALA A 1 93 ? -9.283 9.892 6.670 1.00 97.88 93 ALA A C 1
ATOM 708 O O . ALA A 1 93 ? -8.635 9.955 7.716 1.00 97.88 93 ALA A O 1
ATOM 709 N N . ASP A 1 94 ? -9.841 8.756 6.244 1.00 98.19 94 ASP A N 1
ATOM 710 C CA . ASP A 1 94 ? -9.732 7.498 6.993 1.00 98.19 94 ASP A CA 1
ATOM 711 C C . ASP A 1 94 ? -8.359 6.849 6.801 1.00 98.19 94 ASP A C 1
ATOM 713 O O . ASP A 1 94 ? -7.781 6.283 7.731 1.00 98.19 94 ASP A O 1
ATOM 717 N N . THR A 1 95 ? -7.836 6.934 5.576 1.00 98.44 95 THR A N 1
ATOM 718 C CA . THR A 1 95 ? -6.505 6.448 5.222 1.00 98.44 95 THR A CA 1
ATOM 719 C C . THR A 1 95 ? -5.797 7.425 4.293 1.00 98.44 95 THR A C 1
ATOM 721 O O . THR A 1 95 ? -6.428 8.198 3.566 1.00 98.44 95 THR A O 1
ATOM 724 N N . ILE A 1 96 ? -4.471 7.358 4.279 1.00 98.44 96 ILE A N 1
ATOM 725 C CA . ILE A 1 96 ? -3.636 8.017 3.273 1.00 98.44 96 ILE A CA 1
ATOM 726 C C . ILE A 1 96 ? -2.820 6.962 2.537 1.00 98.44 96 ILE A C 1
ATOM 728 O O . ILE A 1 96 ? -2.419 5.960 3.131 1.00 98.44 96 ILE A O 1
ATOM 732 N N . MET A 1 97 ? -2.553 7.203 1.255 1.00 98.50 97 MET A N 1
ATOM 733 C CA . MET A 1 97 ? -1.498 6.504 0.535 1.00 98.50 97 MET A CA 1
ATOM 734 C C . MET A 1 97 ? -0.435 7.471 0.037 1.00 98.50 97 MET A C 1
ATOM 736 O O . MET A 1 97 ? -0.758 8.457 -0.627 1.00 98.50 97 MET A O 1
ATOM 740 N N . ASP A 1 98 ? 0.824 7.129 0.294 1.00 98.38 98 ASP A N 1
ATOM 741 C CA . ASP A 1 98 ? 1.967 7.733 -0.379 1.00 98.38 98 ASP A CA 1
ATOM 742 C C . ASP A 1 98 ? 2.252 6.990 -1.687 1.00 98.38 98 ASP A C 1
ATOM 744 O O . ASP A 1 98 ? 2.557 5.792 -1.712 1.00 98.38 98 ASP A O 1
ATOM 748 N N . LEU A 1 99 ? 2.101 7.723 -2.788 1.00 98.06 99 LEU A N 1
ATOM 749 C CA . LEU A 1 99 ? 2.328 7.266 -4.153 1.00 98.06 99 LEU A CA 1
ATOM 750 C C . LEU A 1 99 ? 3.598 7.875 -4.763 1.00 98.06 99 LEU A C 1
ATOM 752 O O . LEU A 1 99 ? 3.724 7.882 -5.991 1.00 98.06 99 LEU A O 1
ATOM 756 N N . SER A 1 100 ? 4.512 8.379 -3.926 1.00 97.75 100 SER A N 1
ATOM 757 C CA . SER A 1 100 ? 5.765 8.992 -4.359 1.00 97.75 100 SER A CA 1
ATOM 758 C C . SER A 1 100 ? 6.577 8.067 -5.263 1.00 97.75 100 SER A C 1
ATOM 760 O O . SER A 1 100 ? 6.806 6.900 -4.942 1.00 97.75 100 SER A O 1
ATOM 762 N N . ASP A 1 101 ? 7.043 8.603 -6.390 1.00 94.38 101 ASP A N 1
ATOM 763 C CA . ASP A 1 101 ? 7.968 7.914 -7.301 1.00 94.38 10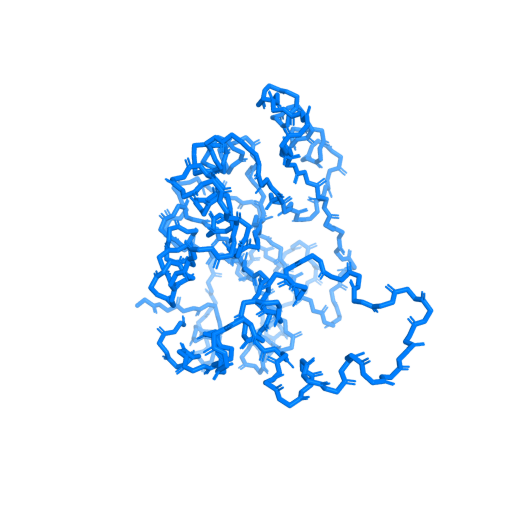1 ASP A CA 1
ATOM 764 C C . ASP A 1 101 ? 9.146 8.786 -7.769 1.00 94.38 101 ASP A C 1
ATOM 766 O O . ASP A 1 101 ? 9.936 8.362 -8.617 1.00 94.38 101 ASP A O 1
ATOM 770 N N . GLY A 1 102 ? 9.285 9.995 -7.219 1.00 93.00 102 GLY A N 1
ATOM 771 C CA . GLY A 1 102 ? 10.383 10.922 -7.494 1.00 93.00 102 GLY A CA 1
ATOM 772 C C . GLY A 1 102 ? 11.113 11.353 -6.221 1.00 93.00 102 GLY A C 1
ATOM 773 O O . GLY A 1 102 ? 10.524 11.399 -5.148 1.00 93.00 102 GLY A O 1
ATOM 774 N N . GLY A 1 103 ? 12.399 11.691 -6.348 1.00 93.69 103 GLY A N 1
ATOM 775 C CA . GLY A 1 103 ? 13.253 12.025 -5.202 1.00 93.69 103 GLY A CA 1
ATOM 776 C C . GLY A 1 103 ? 13.572 10.815 -4.318 1.00 93.69 103 GLY A C 1
ATOM 777 O O . GLY A 1 103 ? 13.347 9.675 -4.719 1.00 93.69 103 GLY A O 1
ATOM 778 N N . ASP A 1 104 ? 14.064 11.076 -3.102 1.00 95.44 104 ASP A N 1
ATOM 779 C CA . ASP A 1 104 ? 14.335 10.040 -2.096 1.00 95.44 104 ASP A CA 1
ATOM 780 C C . ASP A 1 104 ? 13.018 9.544 -1.480 1.00 95.44 104 ASP A C 1
ATOM 782 O O . ASP A 1 104 ? 12.587 9.980 -0.409 1.00 95.44 104 ASP A O 1
ATOM 786 N N . VAL A 1 105 ? 12.363 8.628 -2.192 1.00 96.50 105 VAL A N 1
ATOM 787 C CA . VAL A 1 105 ? 11.064 8.046 -1.823 1.00 96.50 105 VAL A CA 1
ATOM 788 C C . VAL A 1 105 ? 11.066 7.403 -0.436 1.00 96.50 105 VAL A C 1
ATOM 790 O O . VAL A 1 105 ? 10.049 7.434 0.253 1.00 96.50 105 VAL A O 1
ATOM 793 N N . GLY A 1 106 ? 12.197 6.848 0.010 1.00 96.69 106 GLY A N 1
ATOM 794 C CA . GLY A 1 106 ? 12.310 6.252 1.339 1.00 96.69 106 GLY A CA 1
ATOM 795 C C . GLY A 1 106 ? 12.275 7.316 2.434 1.00 96.69 106 GLY A C 1
ATOM 796 O O . GLY A 1 106 ? 11.554 7.171 3.421 1.00 96.69 106 GLY A O 1
ATOM 797 N N . SER A 1 107 ? 13.037 8.398 2.258 1.00 97.38 107 SER A N 1
ATOM 798 C CA . SER A 1 107 ? 13.018 9.539 3.178 1.00 97.38 107 SER A CA 1
ATOM 799 C C . SER A 1 107 ? 11.653 10.228 3.196 1.00 97.38 107 SER A C 1
ATOM 801 O O . SER A 1 107 ? 11.084 10.425 4.270 1.00 97.38 107 SER A O 1
ATOM 803 N N . ILE A 1 108 ? 11.082 10.485 2.016 1.00 97.88 108 ILE A N 1
ATOM 804 C CA . ILE A 1 108 ? 9.760 11.105 1.858 1.00 97.88 108 ILE A CA 1
ATOM 805 C C . ILE A 1 108 ? 8.688 10.283 2.572 1.00 97.88 108 ILE A C 1
ATOM 807 O O . ILE A 1 108 ? 7.949 10.833 3.388 1.00 97.88 108 ILE A O 1
ATOM 811 N N . ARG A 1 109 ? 8.643 8.964 2.348 1.00 97.81 109 ARG A N 1
ATOM 812 C CA . ARG A 1 109 ? 7.691 8.072 3.021 1.00 97.81 109 ARG A CA 1
ATOM 813 C C . ARG A 1 109 ? 7.772 8.190 4.539 1.00 97.81 109 ARG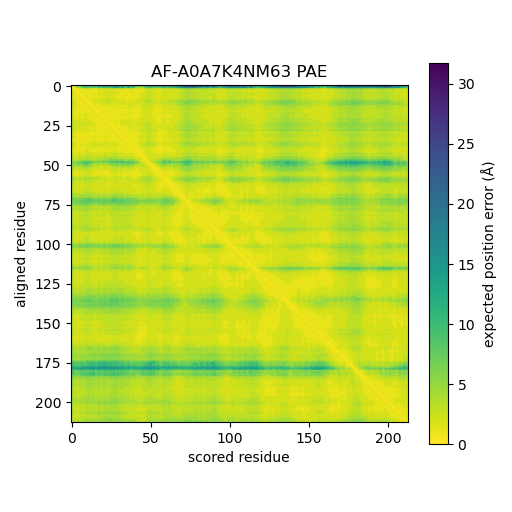 A C 1
ATOM 815 O O . ARG A 1 109 ? 6.737 8.328 5.185 1.00 97.81 109 ARG A O 1
ATOM 822 N N . ARG A 1 110 ? 8.979 8.139 5.120 1.00 97.06 110 ARG A N 1
ATOM 823 C CA . ARG A 1 110 ? 9.165 8.267 6.578 1.00 97.06 110 ARG A CA 1
ATOM 824 C C . ARG A 1 110 ? 8.675 9.622 7.088 1.00 97.06 110 ARG A C 1
ATOM 826 O O . ARG A 1 110 ? 7.940 9.671 8.067 1.00 97.06 110 ARG A O 1
ATOM 833 N N . THR A 1 111 ? 8.991 10.706 6.379 1.00 97.38 111 THR A N 1
ATOM 834 C CA . THR A 1 111 ? 8.485 12.046 6.709 1.00 97.38 111 THR A CA 1
ATOM 835 C C . THR A 1 111 ? 6.953 12.121 6.659 1.00 97.38 111 THR A C 1
ATOM 837 O O . THR A 1 111 ? 6.334 12.707 7.547 1.00 97.38 111 THR A O 1
ATOM 840 N N . LEU A 1 112 ? 6.318 11.512 5.653 1.00 97.44 112 LEU A N 1
ATOM 841 C CA . LEU A 1 112 ? 4.859 11.508 5.515 1.00 97.44 112 LEU A CA 1
ATOM 842 C C . LEU A 1 112 ? 4.168 10.608 6.548 1.00 97.44 112 LEU A C 1
ATOM 844 O O . LEU A 1 112 ? 3.114 10.983 7.063 1.00 97.44 112 LEU A O 1
ATOM 848 N N . LEU A 1 113 ? 4.767 9.466 6.898 1.00 95.81 113 LEU A N 1
ATOM 849 C CA . LEU A 1 113 ? 4.296 8.594 7.979 1.00 95.81 113 LEU A CA 1
ATOM 850 C C . LEU A 1 113 ? 4.235 9.336 9.320 1.00 95.81 113 LEU A C 1
ATOM 852 O O . LEU A 1 113 ? 3.264 9.165 10.065 1.00 95.81 113 LEU A O 1
ATOM 856 N N . ASP A 1 114 ? 5.242 10.163 9.612 1.00 94.88 114 ASP A N 1
ATOM 857 C CA . ASP A 1 114 ? 5.300 10.988 10.824 1.00 94.88 114 ASP A CA 1
ATOM 858 C C . ASP A 1 114 ? 4.279 12.136 10.792 1.00 94.88 114 ASP A C 1
ATOM 860 O O . ASP A 1 114 ? 3.632 12.429 11.799 1.00 94.88 114 ASP A O 1
ATOM 864 N N . ALA A 1 115 ? 4.088 12.768 9.630 1.00 95.12 115 ALA A N 1
ATOM 865 C CA . ALA A 1 115 ? 3.140 13.869 9.459 1.00 95.12 115 ALA A CA 1
ATOM 866 C C . ALA A 1 115 ? 1.662 13.430 9.500 1.00 95.12 115 ALA A C 1
ATOM 868 O O . ALA A 1 115 ? 0.792 14.244 9.823 1.00 95.12 115 ALA A O 1
ATOM 869 N N . ALA A 1 116 ? 1.369 12.165 9.177 1.00 92.94 116 ALA A N 1
ATOM 870 C CA . ALA A 1 116 ? 0.018 11.614 9.091 1.00 92.94 116 ALA A CA 1
ATOM 871 C C . ALA A 1 116 ? -0.217 10.472 10.102 1.00 92.94 116 ALA A C 1
ATOM 873 O O . ALA A 1 116 ? -0.092 9.298 9.739 1.00 92.94 116 ALA A O 1
ATOM 874 N N . PRO A 1 117 ? -0.634 10.765 11.352 1.00 93.06 117 PRO A N 1
ATOM 875 C CA . PRO A 1 117 ? -0.913 9.757 12.384 1.00 93.06 117 PRO A CA 1
ATOM 876 C C . PRO A 1 117 ? -2.257 9.022 12.170 1.00 93.06 117 PRO A C 1
ATOM 878 O O . PRO A 1 117 ? -3.053 8.833 13.092 1.00 93.06 117 PRO A O 1
ATOM 881 N N . ILE A 1 118 ? -2.520 8.602 10.935 1.00 96.31 118 ILE A N 1
ATOM 882 C CA . ILE A 1 118 ? -3.669 7.798 10.510 1.00 96.31 118 ILE A CA 1
ATOM 883 C C . ILE A 1 118 ? -3.175 6.588 9.716 1.00 96.31 118 ILE A C 1
ATOM 885 O O . ILE A 1 118 ? -2.005 6.529 9.338 1.00 96.31 118 ILE A O 1
ATOM 889 N N . THR A 1 119 ? -4.064 5.640 9.433 1.00 97.12 119 THR A N 1
ATOM 890 C CA . THR A 1 119 ? -3.750 4.429 8.658 1.00 97.12 119 THR A CA 1
ATOM 891 C C . THR A 1 119 ? -3.115 4.774 7.298 1.00 97.12 119 THR A C 1
ATOM 893 O O . THR A 1 119 ? -3.682 5.545 6.522 1.00 97.12 119 THR A O 1
ATOM 896 N N . PHE A 1 120 ? -1.937 4.218 7.009 1.00 98.12 120 PHE A N 1
ATOM 897 C CA . PHE A 1 120 ? -1.063 4.664 5.920 1.00 98.12 120 PHE A CA 1
ATOM 898 C C . PHE A 1 120 ? -0.678 3.515 4.987 1.00 98.12 120 PHE A C 1
ATOM 900 O O . PHE A 1 120 ? -0.260 2.450 5.444 1.00 98.12 120 PHE A O 1
ATOM 907 N N . GLY A 1 121 ? -0.792 3.735 3.678 1.00 98.38 121 GLY A N 1
ATOM 908 C CA . GLY A 1 121 ? -0.487 2.735 2.662 1.00 98.38 121 GLY A CA 1
ATOM 909 C C . GLY A 1 121 ? 0.480 3.204 1.588 1.00 98.38 121 GLY A C 1
ATOM 910 O O . GLY A 1 121 ? 0.724 4.395 1.417 1.00 98.38 121 GLY A O 1
ATOM 911 N N . THR A 1 122 ? 1.026 2.252 0.837 1.00 98.69 122 THR A N 1
ATOM 912 C CA . THR A 1 122 ? 1.945 2.535 -0.276 1.00 98.69 122 THR A CA 1
ATOM 913 C C . THR A 1 122 ? 1.775 1.545 -1.427 1.00 98.69 122 THR A C 1
ATOM 915 O O . THR A 1 122 ? 1.017 0.570 -1.349 1.00 98.69 122 THR A O 1
ATOM 918 N N . VAL A 1 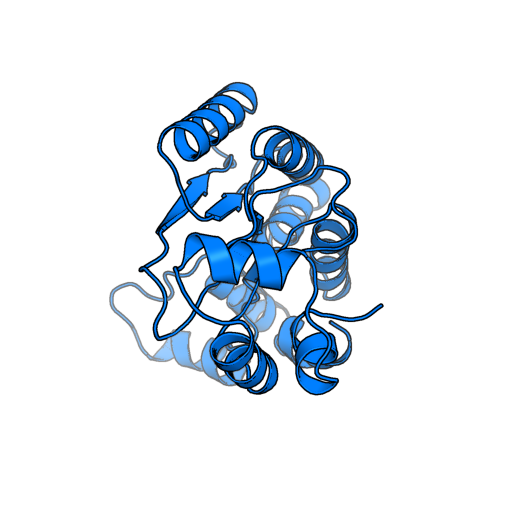123 ? 2.499 1.787 -2.521 1.00 98.62 123 VAL A N 1
ATOM 919 C CA . VAL A 1 123 ? 2.647 0.847 -3.639 1.00 98.62 123 VAL A CA 1
ATOM 920 C C . VAL A 1 123 ? 4.142 0.537 -3.811 1.00 98.62 123 VAL A C 1
ATOM 922 O O . VAL A 1 123 ? 4.831 1.278 -4.510 1.00 98.62 123 VAL A O 1
ATOM 925 N N . PRO A 1 124 ? 4.678 -0.539 -3.200 1.00 98.31 124 PRO A N 1
ATOM 926 C CA . PRO A 1 124 ? 6.128 -0.756 -3.111 1.00 98.31 124 PRO A CA 1
ATOM 927 C C . PRO A 1 124 ? 6.878 -0.775 -4.451 1.00 98.31 124 PRO A C 1
ATOM 929 O O . PRO A 1 124 ? 8.025 -0.346 -4.527 1.00 98.31 124 PRO A O 1
ATOM 932 N N . ILE A 1 125 ? 6.228 -1.194 -5.542 1.00 98.06 125 ILE A N 1
ATOM 933 C CA . ILE A 1 125 ? 6.828 -1.157 -6.884 1.00 98.06 125 ILE A CA 1
ATOM 934 C C . ILE A 1 125 ? 7.243 0.255 -7.330 1.00 98.06 125 ILE A C 1
ATOM 936 O O . ILE A 1 125 ? 8.096 0.382 -8.200 1.00 98.06 125 ILE A O 1
ATOM 940 N N . TYR A 1 126 ? 6.685 1.324 -6.752 1.00 97.88 126 TYR A N 1
ATOM 941 C CA . TYR A 1 126 ? 7.104 2.693 -7.072 1.00 97.88 126 TYR A CA 1
ATOM 942 C C . TYR A 1 126 ? 8.483 3.018 -6.496 1.00 97.88 126 TYR A C 1
ATOM 944 O O . TYR A 1 126 ? 9.261 3.695 -7.161 1.00 97.88 126 TYR A O 1
ATOM 952 N N . GLU A 1 127 ? 8.834 2.460 -5.334 1.00 97.81 127 GLU A N 1
ATOM 953 C CA . GLU A 1 127 ? 10.187 2.577 -4.784 1.00 97.81 127 GLU A CA 1
ATOM 954 C C . GLU A 1 127 ? 11.196 1.780 -5.612 1.00 97.81 127 GLU A C 1
ATOM 956 O O . GLU A 1 127 ? 12.243 2.311 -5.973 1.00 97.81 127 GLU A O 1
ATOM 961 N N . ALA A 1 128 ? 10.868 0.540 -5.991 1.00 97.56 128 ALA A N 1
ATOM 962 C CA . ALA A 1 128 ? 11.738 -0.239 -6.873 1.00 97.56 128 ALA A CA 1
ATOM 963 C C . ALA A 1 128 ? 11.916 0.454 -8.238 1.00 97.56 128 ALA A C 1
ATOM 965 O O . ALA A 1 128 ? 13.033 0.570 -8.737 1.00 97.56 128 ALA A O 1
ATOM 966 N N . TYR A 1 129 ? 10.834 0.981 -8.817 1.00 96.38 129 TYR A N 1
ATOM 967 C CA . TYR A 1 129 ? 10.874 1.774 -10.048 1.00 96.38 129 TYR A CA 1
ATOM 968 C C . TYR A 1 129 ? 11.790 2.997 -9.913 1.00 96.38 129 TYR A C 1
ATOM 970 O O . TYR A 1 129 ? 12.664 3.203 -10.756 1.00 96.38 129 TYR A O 1
ATOM 978 N N . ASN A 1 130 ? 11.615 3.787 -8.849 1.00 96.25 130 ASN A N 1
ATOM 979 C CA . ASN A 1 130 ? 12.431 4.965 -8.564 1.00 96.25 130 ASN A CA 1
ATOM 980 C C . ASN A 1 130 ? 13.918 4.589 -8.434 1.00 96.25 130 ASN A C 1
ATOM 982 O O . ASN A 1 130 ? 14.755 5.192 -9.101 1.00 96.25 130 ASN A O 1
ATOM 986 N N . PHE A 1 131 ? 14.235 3.509 -7.716 1.00 96.19 131 PHE A N 1
ATOM 987 C CA . PHE A 1 131 ? 15.595 2.977 -7.619 1.00 96.19 131 PHE A CA 1
ATOM 988 C C . PHE A 1 131 ? 16.207 2.641 -8.990 1.00 96.19 131 PHE A C 1
ATOM 990 O O . PHE A 1 131 ? 17.359 2.994 -9.257 1.00 96.19 131 PHE A O 1
ATOM 997 N N . GLY A 1 132 ? 15.441 2.016 -9.892 1.00 95.19 132 GLY A N 1
ATOM 998 C CA . GLY A 1 132 ? 15.872 1.760 -11.272 1.00 95.19 132 GLY A CA 1
ATOM 999 C C . GLY A 1 132 ? 16.193 3.047 -12.043 1.00 95.19 132 GLY A C 1
ATOM 1000 O O . GLY A 1 132 ? 17.221 3.142 -12.722 1.00 95.19 132 GLY A O 1
ATOM 1001 N N . VAL A 1 133 ? 15.358 4.081 -11.895 1.00 93.00 133 VAL A N 1
ATOM 1002 C CA . VAL A 1 133 ? 15.607 5.404 -12.494 1.00 93.00 133 VAL A CA 1
ATOM 1003 C C . VAL A 1 133 ? 16.875 6.038 -11.924 1.00 93.00 133 VAL A C 1
ATOM 1005 O O . VAL A 1 133 ? 17.729 6.494 -12.684 1.00 93.00 133 VAL A O 1
ATOM 1008 N N . GLU A 1 134 ? 17.034 6.065 -10.604 1.00 91.81 134 GLU A N 1
ATOM 1009 C CA . GLU A 1 134 ? 18.147 6.758 -9.959 1.00 91.81 134 GLU A CA 1
ATOM 1010 C C . GLU A 1 134 ? 19.488 6.075 -10.229 1.00 91.81 134 GLU A C 1
ATOM 1012 O O . GLU A 1 134 ? 20.436 6.734 -10.684 1.00 91.81 134 GLU A O 1
ATOM 1017 N N . LYS A 1 135 ? 19.548 4.756 -10.010 1.00 94.25 135 LYS A N 1
ATOM 1018 C CA . LYS A 1 135 ? 20.777 3.960 -10.068 1.00 94.25 135 LYS A CA 1
ATOM 1019 C C . LYS A 1 135 ? 21.162 3.546 -11.483 1.00 94.25 135 LYS A C 1
ATOM 1021 O O . LYS A 1 135 ? 22.346 3.559 -11.815 1.00 94.25 135 LYS A O 1
ATOM 1026 N N . HIS A 1 136 ? 20.185 3.183 -12.312 1.00 93.88 136 HIS A N 1
ATOM 1027 C CA . HIS A 1 136 ? 20.428 2.582 -13.628 1.00 93.88 136 HIS A CA 1
ATOM 1028 C C . HIS A 1 136 ? 20.021 3.480 -14.800 1.00 93.88 136 HIS A C 1
ATOM 1030 O O . HIS A 1 136 ? 20.283 3.131 -15.947 1.00 93.88 136 HIS A O 1
ATOM 1036 N N . LYS A 1 137 ? 19.398 4.642 -14.539 1.00 93.00 137 LYS A N 1
ATOM 1037 C CA . LYS A 1 137 ? 18.812 5.525 -15.571 1.00 93.00 137 LYS A CA 1
ATOM 1038 C C . LYS A 1 137 ? 17.773 4.817 -16.448 1.00 93.00 137 LYS A C 1
ATOM 1040 O O . LYS A 1 137 ? 17.421 5.307 -17.518 1.00 93.00 137 LYS A O 1
ATOM 1045 N N . ASN A 1 138 ? 17.250 3.690 -15.968 1.00 92.94 138 ASN A N 1
ATOM 1046 C CA . ASN A 1 138 ? 16.225 2.898 -16.620 1.00 92.94 138 ASN A CA 1
ATOM 1047 C C . ASN A 1 138 ? 15.332 2.260 -15.546 1.00 92.94 138 ASN A C 1
ATOM 1049 O O . ASN A 1 138 ? 15.791 1.380 -14.816 1.00 92.94 138 ASN A O 1
ATOM 1053 N N . PRO A 1 139 ? 14.050 2.644 -15.460 1.00 92.25 139 PRO A N 1
ATOM 1054 C CA . PRO A 1 139 ? 13.150 2.142 -14.423 1.00 92.25 139 PRO A CA 1
ATOM 1055 C C . PRO A 1 139 ? 12.927 0.627 -14.459 1.00 92.25 139 PRO A C 1
ATOM 1057 O O . PRO A 1 139 ? 12.507 0.040 -13.467 1.00 92.25 139 PRO A O 1
ATOM 1060 N N . LEU A 1 140 ? 13.151 -0.006 -15.614 1.00 94.94 140 LEU A N 1
ATOM 1061 C CA . LEU A 1 140 ? 12.961 -1.442 -15.780 1.00 94.94 140 LEU A CA 1
ATOM 1062 C C . LEU A 1 140 ? 14.248 -2.239 -15.553 1.00 94.94 140 LEU A C 1
ATOM 1064 O O . LEU A 1 140 ? 14.186 -3.460 -15.625 1.00 94.94 140 LEU A O 1
ATOM 1068 N N . ASP A 1 141 ? 15.402 -1.602 -15.335 1.00 96.19 141 ASP A N 1
ATOM 1069 C CA . ASP A 1 141 ? 16.645 -2.291 -14.952 1.00 96.19 141 ASP A CA 1
ATOM 1070 C C . ASP A 1 141 ? 16.662 -2.540 -13.437 1.00 96.19 141 ASP A C 1
ATOM 1072 O O . ASP A 1 141 ? 17.496 -2.024 -12.702 1.00 96.19 141 ASP A O 1
ATOM 1076 N N . ILE A 1 142 ? 15.690 -3.330 -12.985 1.00 96.94 142 ILE A N 1
ATOM 1077 C CA . ILE A 1 142 ? 15.509 -3.769 -11.598 1.00 96.94 142 ILE A CA 1
ATOM 1078 C C . ILE A 1 142 ? 15.401 -5.293 -11.564 1.00 96.94 142 ILE A C 1
ATOM 1080 O O . ILE A 1 142 ? 15.083 -5.929 -12.570 1.00 96.94 142 ILE A O 1
ATOM 1084 N N . THR A 1 143 ? 15.682 -5.899 -10.424 1.00 97.12 143 THR A N 1
ATOM 1085 C CA . THR A 1 143 ? 15.661 -7.349 -10.204 1.00 97.12 143 THR A CA 1
ATOM 1086 C C . THR A 1 143 ? 14.459 -7.763 -9.353 1.00 97.12 143 THR A C 1
ATOM 1088 O O . THR A 1 143 ? 13.782 -6.919 -8.771 1.00 97.12 143 THR A O 1
ATOM 1091 N N . GLU A 1 144 ? 14.188 -9.067 -9.250 1.00 97.06 144 GLU A N 1
ATOM 1092 C CA . GLU A 1 144 ? 13.177 -9.591 -8.313 1.00 97.06 144 GLU A CA 1
ATOM 1093 C C . GLU A 1 144 ? 13.503 -9.193 -6.865 1.00 97.06 144 GLU A C 1
ATOM 1095 O O . GLU A 1 144 ? 12.612 -8.790 -6.120 1.00 97.06 144 GLU A O 1
ATOM 1100 N N . ASP A 1 145 ? 14.787 -9.191 -6.501 1.00 97.38 145 ASP A N 1
ATOM 1101 C CA . ASP A 1 145 ? 15.240 -8.764 -5.177 1.00 97.38 145 ASP A CA 1
ATOM 1102 C C . ASP A 1 145 ? 14.940 -7.285 -4.917 1.00 97.38 145 ASP A C 1
ATOM 1104 O O . ASP A 1 145 ? 14.724 -6.898 -3.774 1.00 97.38 145 ASP A O 1
ATOM 1108 N N . ASP A 1 146 ? 14.901 -6.441 -5.951 1.00 97.94 146 ASP A N 1
ATOM 1109 C CA . ASP A 1 146 ? 14.541 -5.030 -5.793 1.00 97.94 146 ASP A CA 1
ATOM 1110 C C . ASP A 1 146 ? 13.037 -4.859 -5.519 1.00 97.94 146 ASP A C 1
ATOM 1112 O O . ASP A 1 146 ? 12.664 -3.998 -4.721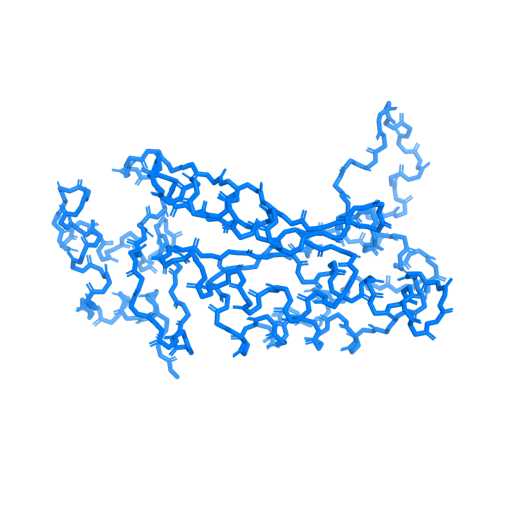 1.00 97.94 146 ASP A O 1
ATOM 1116 N N . TYR A 1 147 ? 12.173 -5.714 -6.090 1.00 97.94 147 TYR A N 1
ATOM 1117 C CA . TYR A 1 147 ? 10.744 -5.759 -5.737 1.00 97.94 147 TYR A CA 1
ATOM 1118 C C . TYR A 1 147 ? 10.555 -6.129 -4.262 1.00 97.94 147 TYR A C 1
ATOM 1120 O O . TYR A 1 147 ? 9.791 -5.468 -3.552 1.00 97.94 147 TYR A O 1
ATOM 1128 N N . LEU A 1 148 ? 11.248 -7.181 -3.811 1.00 98.19 148 LEU A N 1
ATOM 1129 C CA . LEU A 1 148 ? 11.161 -7.675 -2.436 1.00 98.19 148 LEU A CA 1
ATOM 1130 C C . LEU A 1 148 ? 11.762 -6.681 -1.445 1.00 98.19 148 LEU A C 1
ATOM 1132 O O . LEU A 1 148 ? 11.138 -6.372 -0.434 1.00 98.19 148 LEU A O 1
ATOM 1136 N N . ARG A 1 149 ? 12.921 -6.098 -1.766 1.00 98.31 149 ARG A N 1
ATOM 1137 C CA . ARG A 1 149 ? 13.558 -5.077 -0.928 1.00 98.31 149 ARG A CA 1
ATOM 1138 C C . ARG A 1 149 ? 12.662 -3.858 -0.764 1.00 98.31 149 ARG A C 1
ATOM 1140 O O . ARG A 1 149 ? 12.518 -3.375 0.353 1.00 98.31 149 ARG A O 1
ATOM 1147 N N . ALA A 1 150 ? 12.025 -3.389 -1.838 1.00 98.12 150 ALA A N 1
ATOM 1148 C CA . ALA A 1 150 ? 11.071 -2.293 -1.740 1.00 98.12 150 ALA A CA 1
ATOM 1149 C C . ALA A 1 150 ? 9.880 -2.665 -0.842 1.00 98.12 150 ALA A C 1
ATOM 1151 O O . ALA A 1 150 ? 9.528 -1.895 0.049 1.00 98.12 150 ALA A O 1
ATOM 1152 N N . PHE A 1 151 ? 9.290 -3.855 -1.007 1.00 98.19 151 PHE A N 1
ATOM 1153 C CA . PHE A 1 151 ? 8.227 -4.334 -0.114 1.00 98.19 151 PHE A CA 1
ATOM 1154 C C . PHE A 1 151 ? 8.681 -4.331 1.353 1.00 98.19 151 PHE A C 1
ATOM 1156 O O . PHE A 1 151 ? 8.047 -3.693 2.192 1.00 98.19 151 PHE A O 1
ATOM 1163 N N . GLU A 1 152 ? 9.820 -4.949 1.655 1.00 98.19 152 GLU A N 1
ATOM 1164 C CA . GLU A 1 152 ? 10.371 -5.015 3.008 1.00 98.19 152 GLU A CA 1
ATOM 1165 C C . GLU A 1 152 ? 10.679 -3.646 3.610 1.00 98.19 152 GLU A C 1
ATOM 1167 O O . GLU A 1 152 ? 10.407 -3.434 4.789 1.00 98.19 152 GLU A O 1
ATOM 1172 N N . ASN A 1 153 ? 11.246 -2.722 2.831 1.00 98.12 153 ASN A N 1
ATOM 1173 C CA . ASN A 1 153 ? 11.545 -1.367 3.290 1.00 98.12 153 ASN A CA 1
ATOM 1174 C C . ASN A 1 153 ? 10.269 -0.661 3.760 1.00 98.12 153 ASN A C 1
ATOM 1176 O O . ASN A 1 153 ? 10.256 -0.060 4.830 1.00 98.12 153 ASN A O 1
ATOM 1180 N N . ASN A 1 154 ? 9.173 -0.799 3.008 1.00 97.94 154 ASN A N 1
ATOM 1181 C CA . ASN A 1 154 ? 7.879 -0.221 3.372 1.00 97.94 154 ASN A CA 1
ATOM 1182 C C . ASN A 1 154 ? 7.338 -0.826 4.677 1.00 97.94 154 ASN A C 1
ATOM 1184 O O . ASN A 1 154 ? 6.881 -0.096 5.556 1.00 97.94 154 ASN A O 1
ATOM 1188 N N . ILE A 1 155 ? 7.433 -2.149 4.843 1.00 96.06 155 ILE A N 1
ATOM 1189 C CA . ILE A 1 155 ? 6.998 -2.813 6.081 1.00 96.06 155 ILE A CA 1
ATOM 1190 C C . ILE A 1 155 ? 7.862 -2.387 7.277 1.00 96.06 155 ILE A C 1
ATOM 1192 O O . ILE A 1 155 ? 7.319 -2.105 8.345 1.00 96.06 155 ILE A O 1
ATOM 1196 N N . LYS A 1 156 ? 9.187 -2.297 7.101 1.00 96.88 156 LYS A N 1
ATOM 1197 C CA . LYS A 1 156 ? 10.141 -1.868 8.141 1.00 96.88 156 LYS A CA 1
ATOM 1198 C C . LYS A 1 156 ? 9.961 -0.403 8.541 1.00 96.88 156 LYS A C 1
ATOM 1200 O O . LYS A 1 156 ? 10.186 -0.079 9.700 1.00 96.88 156 LYS A O 1
ATOM 1205 N N . ASP A 1 157 ? 9.527 0.457 7.623 1.00 96.75 157 ASP A N 1
ATOM 1206 C CA . ASP A 1 157 ? 9.213 1.859 7.926 1.00 96.75 157 ASP A CA 1
ATOM 1207 C C . ASP A 1 157 ? 7.874 2.024 8.674 1.00 96.75 157 ASP A C 1
ATOM 1209 O O . ASP A 1 157 ? 7.598 3.097 9.202 1.00 96.75 157 ASP A O 1
ATOM 1213 N N . GLY A 1 158 ? 7.043 0.977 8.758 1.00 96.25 158 GLY A N 1
ATOM 1214 C CA . GLY A 1 158 ? 5.774 1.016 9.492 1.00 96.25 158 GLY A CA 1
ATOM 1215 C C . GLY A 1 158 ? 4.536 1.286 8.630 1.00 96.25 158 GLY A C 1
ATOM 1216 O O . GLY A 1 158 ? 3.520 1.726 9.161 1.00 96.25 158 GLY A O 1
ATOM 1217 N N . VAL A 1 159 ? 4.587 1.024 7.319 1.00 97.44 159 VAL A N 1
ATOM 1218 C CA . VAL A 1 159 ? 3.406 1.093 6.435 1.00 97.44 159 VAL A CA 1
ATOM 1219 C C . VAL A 1 159 ? 2.368 0.041 6.848 1.00 97.44 159 VAL A C 1
ATOM 1221 O O . VAL A 1 159 ? 2.717 -1.128 7.015 1.00 97.44 159 VAL A O 1
ATOM 1224 N N . ASP A 1 160 ? 1.095 0.425 6.985 1.00 97.69 160 ASP A N 1
ATOM 1225 C CA . ASP A 1 160 ? 0.028 -0.453 7.497 1.00 97.69 160 ASP A CA 1
ATOM 1226 C C . ASP A 1 160 ? -0.551 -1.401 6.447 1.00 97.69 160 ASP A C 1
ATOM 1228 O O . ASP A 1 160 ? -1.042 -2.479 6.787 1.00 97.69 160 ASP A O 1
ATOM 1232 N N . TYR A 1 161 ? -0.538 -0.994 5.177 1.00 98.06 161 TYR A N 1
ATOM 1233 C CA . TYR A 1 161 ? -0.987 -1.821 4.061 1.00 98.06 161 TYR A CA 1
ATOM 1234 C C . TYR A 1 161 ? -0.265 -1.466 2.762 1.00 98.06 161 TYR A C 1
ATOM 1236 O O . TYR A 1 161 ? 0.100 -0.320 2.511 1.00 98.06 161 TYR A O 1
ATOM 1244 N N . THR A 1 162 ? -0.089 -2.451 1.890 1.00 98.25 162 THR A N 1
ATOM 1245 C CA . THR A 1 162 ? 0.565 -2.259 0.595 1.00 98.25 162 THR A CA 1
ATOM 1246 C C . THR A 1 162 ? -0.356 -2.693 -0.535 1.00 98.25 162 THR A C 1
ATOM 1248 O O . THR A 1 162 ? -1.095 -3.672 -0.434 1.00 98.25 162 THR A O 1
ATOM 1251 N N . THR A 1 163 ? -0.318 -1.957 -1.645 1.00 98.44 163 THR A N 1
ATOM 1252 C CA . THR A 1 163 ? -0.915 -2.417 -2.901 1.00 98.44 163 THR A CA 1
ATOM 1253 C C . THR A 1 163 ? 0.131 -3.192 -3.690 1.00 98.44 163 THR A C 1
ATOM 1255 O O . THR A 1 163 ? 1.056 -2.607 -4.259 1.00 98.44 163 THR A O 1
ATOM 1258 N N . ILE A 1 164 ? -0.035 -4.511 -3.756 1.00 97.56 164 ILE A N 1
ATOM 1259 C CA . ILE A 1 164 ? 0.780 -5.402 -4.588 1.00 97.56 164 ILE A CA 1
ATOM 1260 C C . ILE A 1 164 ? -0.008 -5.846 -5.822 1.00 97.56 164 ILE A C 1
ATOM 1262 O O . ILE A 1 164 ? -1.197 -6.150 -5.758 1.00 97.56 164 ILE A O 1
ATOM 1266 N N . HIS A 1 165 ? 0.658 -5.888 -6.974 1.00 97.12 165 HIS A N 1
ATOM 1267 C CA . HIS A 1 165 ? 0.028 -6.214 -8.257 1.00 97.12 165 HIS A CA 1
ATOM 1268 C C . HIS A 1 165 ? 0.208 -7.696 -8.615 1.00 97.12 165 HIS A C 1
ATOM 1270 O O . HIS A 1 165 ? 0.525 -8.026 -9.755 1.00 97.12 165 HIS A O 1
ATOM 1276 N N . SER A 1 166 ? 0.002 -8.602 -7.655 1.00 96.31 166 SER A N 1
ATOM 1277 C CA . SER A 1 166 ? 0.151 -10.056 -7.843 1.00 96.31 166 SER A CA 1
ATOM 1278 C C . SER A 1 166 ? -0.956 -10.691 -8.699 1.00 96.31 166 SER A C 1
ATOM 1280 O O . SER A 1 166 ? -0.881 -11.859 -9.043 1.00 96.31 166 SER A O 1
ATOM 1282 N N . GLY A 1 167 ? -1.990 -9.943 -9.094 1.00 95.31 167 GLY A N 1
ATOM 1283 C CA . GLY A 1 167 ? -3.052 -10.454 -9.974 1.00 95.31 167 GLY A CA 1
ATOM 1284 C C . GLY A 1 167 ? -2.681 -10.531 -11.463 1.00 95.31 167 GLY A C 1
ATOM 1285 O O . GLY A 1 167 ? -3.467 -11.034 -12.263 1.00 95.31 167 GLY A O 1
ATOM 1286 N N . ILE A 1 168 ? -1.524 -9.997 -11.867 1.00 95.00 168 ILE A N 1
ATOM 1287 C CA . ILE A 1 168 ? -1.098 -9.956 -13.273 1.00 95.00 168 ILE A CA 1
ATOM 1288 C C . ILE A 1 168 ? -0.134 -11.110 -13.531 1.00 95.00 168 ILE A C 1
ATOM 1290 O O . ILE A 1 168 ? 1.011 -11.054 -13.096 1.00 95.00 168 ILE A O 1
ATOM 1294 N N . THR A 1 169 ? -0.583 -12.127 -14.265 1.00 96.69 169 THR A N 1
ATOM 1295 C CA . THR A 1 169 ? 0.265 -13.247 -14.702 1.00 96.69 169 THR A CA 1
ATOM 1296 C C . THR A 1 169 ? 1.001 -12.927 -16.003 1.00 96.69 169 THR A C 1
ATOM 1298 O O . THR A 1 169 ? 0.589 -12.051 -16.775 1.00 96.69 169 THR A O 1
ATOM 1301 N N . LYS A 1 170 ? 2.069 -13.674 -16.305 1.00 96.06 170 LYS A N 1
ATOM 1302 C CA . LYS A 1 170 ? 2.824 -13.569 -17.565 1.00 96.06 170 LYS A CA 1
ATOM 1303 C C . LYS A 1 170 ? 1.935 -13.784 -18.783 1.00 96.06 170 LYS A C 1
ATOM 1305 O O . LYS A 1 170 ? 2.092 -13.106 -19.800 1.00 96.06 170 LYS A O 1
ATOM 1310 N N . GLU A 1 171 ? 0.966 -14.687 -18.675 1.00 95.19 171 GLU A N 1
ATOM 1311 C CA . GLU A 1 171 ? -0.040 -14.902 -19.713 1.00 95.19 171 GLU A CA 1
ATOM 1312 C C . GLU A 1 171 ? -0.895 -13.646 -19.941 1.00 95.19 171 GLU A C 1
ATOM 1314 O O . GLU A 1 171 ? -1.036 -13.198 -21.082 1.00 95.19 171 GLU A O 1
ATOM 1319 N N . ILE A 1 172 ? -1.416 -13.036 -18.869 1.00 94.31 172 ILE A N 1
ATOM 1320 C CA . ILE A 1 172 ? -2.217 -11.806 -18.949 1.00 94.31 172 ILE A CA 1
ATOM 1321 C C . ILE A 1 172 ? -1.388 -10.667 -19.556 1.00 94.31 172 ILE A C 1
ATOM 1323 O O . ILE A 1 172 ? -1.875 -9.977 -20.456 1.00 94.31 172 ILE A O 1
ATOM 1327 N N . ALA A 1 173 ? -0.130 -10.507 -19.132 1.00 94.00 173 ALA A N 1
ATOM 1328 C CA . ALA A 1 173 ? 0.784 -9.504 -19.676 1.00 94.00 173 ALA A CA 1
ATOM 1329 C C . ALA A 1 173 ? 1.015 -9.692 -21.188 1.00 94.00 173 ALA A C 1
ATOM 1331 O O . ALA A 1 173 ? 0.963 -8.728 -21.948 1.00 94.00 173 ALA A O 1
ATOM 1332 N N . LYS A 1 174 ? 1.183 -10.931 -21.670 1.00 93.31 174 LYS A N 1
ATOM 1333 C CA . LYS A 1 174 ? 1.299 -11.219 -23.114 1.00 93.31 174 LYS A CA 1
ATOM 1334 C C . LYS A 1 174 ? -0.013 -10.977 -23.860 1.00 93.31 174 LYS A C 1
ATOM 1336 O O . LYS A 1 174 ? -0.010 -10.486 -24.990 1.00 93.31 174 LYS A O 1
ATOM 1341 N N . ARG A 1 175 ? -1.148 -11.316 -23.246 1.00 91.75 175 ARG A N 1
ATOM 1342 C CA . ARG A 1 175 ? -2.474 -11.150 -23.848 1.00 91.75 175 ARG A CA 1
ATOM 1343 C C . ARG A 1 175 ? -2.846 -9.679 -24.016 1.00 91.75 175 ARG A C 1
ATOM 1345 O O . ARG A 1 175 ? -3.474 -9.342 -25.017 1.00 91.75 175 ARG A O 1
ATOM 1352 N N . ILE A 1 176 ? -2.449 -8.798 -23.096 1.00 87.81 176 ILE A N 1
ATOM 1353 C CA . ILE A 1 176 ? -2.854 -7.385 -23.138 1.00 87.81 176 ILE A CA 1
ATOM 1354 C C . ILE A 1 176 ? -2.349 -6.653 -24.385 1.00 87.81 176 ILE A C 1
ATOM 1356 O O . ILE A 1 176 ? -3.059 -5.800 -24.912 1.00 87.81 176 ILE A O 1
ATOM 1360 N N . LEU A 1 177 ? -1.194 -7.068 -24.918 1.00 84.38 177 LEU A N 1
ATOM 1361 C CA . LEU A 1 177 ? -0.639 -6.567 -26.179 1.00 84.38 177 LEU A CA 1
ATOM 1362 C C . LEU A 1 177 ? -1.526 -6.896 -27.392 1.00 84.38 177 LEU A C 1
ATOM 1364 O O . LEU A 1 177 ? -1.477 -6.197 -28.399 1.00 84.38 177 LEU A O 1
ATOM 1368 N N . LYS A 1 178 ? -2.353 -7.948 -27.302 1.00 88.69 178 LYS A N 1
ATOM 1369 C CA . LYS A 1 178 ? -3.245 -8.399 -28.383 1.00 88.69 178 LYS A CA 1
ATOM 1370 C C . LYS A 1 178 ? -4.654 -7.811 -28.295 1.00 88.69 178 LYS A C 1
ATOM 1372 O O . LYS A 1 178 ? -5.318 -7.681 -29.312 1.00 88.69 178 LYS A O 1
ATOM 1377 N N . VAL A 1 179 ? -5.131 -7.494 -27.088 1.00 85.50 179 VAL A N 1
ATOM 1378 C CA . VAL A 1 179 ? -6.551 -7.173 -26.825 1.00 85.50 179 VAL A CA 1
ATOM 1379 C C . VAL A 1 179 ? -6.934 -5.735 -27.221 1.00 85.50 179 VAL A C 1
ATOM 1381 O O . VAL A 1 179 ? -8.108 -5.395 -27.154 1.00 85.50 179 VAL A O 1
ATOM 1384 N N . GLN A 1 180 ? -5.983 -4.900 -27.666 1.00 85.00 180 GLN A N 1
ATOM 1385 C CA . GLN A 1 180 ? -6.220 -3.539 -28.190 1.00 85.00 180 GLN A CA 1
ATOM 1386 C C . GLN A 1 180 ? -7.258 -2.733 -27.381 1.00 85.00 180 GLN A C 1
ATOM 1388 O O . GLN A 1 180 ? -8.187 -2.136 -27.924 1.00 85.00 180 GLN A O 1
ATOM 1393 N N . ARG A 1 181 ? -7.125 -2.728 -26.046 1.00 90.81 181 ARG A N 1
ATOM 1394 C CA . ARG A 1 181 ? -7.996 -1.910 -25.189 1.00 90.81 181 ARG A CA 1
ATOM 1395 C C . ARG A 1 181 ? -7.777 -0.439 -25.525 1.00 90.81 181 ARG A C 1
ATOM 1397 O O . ARG A 1 181 ? -6.630 -0.015 -25.606 1.00 90.81 181 ARG A O 1
ATOM 1404 N N . TYR A 1 182 ? -8.859 0.334 -25.600 1.00 92.19 182 TYR A N 1
ATOM 1405 C CA . TYR A 1 182 ? -8.808 1.757 -25.953 1.00 92.19 182 TYR A CA 1
ATOM 1406 C C . TYR A 1 182 ? -7.772 2.556 -25.138 1.00 92.19 182 TYR A C 1
ATOM 1408 O O . TYR A 1 182 ? -6.983 3.298 -25.707 1.00 92.19 182 TYR A O 1
ATOM 1416 N N . ALA A 1 183 ? -7.728 2.352 -23.816 1.00 89.50 183 ALA A N 1
ATOM 1417 C CA . ALA A 1 183 ? -6.788 3.024 -22.910 1.00 89.50 183 ALA A CA 1
ATOM 1418 C C . ALA A 1 183 ? -5.643 2.115 -22.410 1.00 89.50 183 ALA A C 1
ATOM 1420 O O . ALA A 1 183 ? -4.940 2.469 -21.467 1.00 89.50 183 ALA A O 1
ATOM 1421 N N . GLY A 1 184 ? -5.467 0.922 -22.991 1.00 88.00 184 GLY A N 1
ATOM 1422 C CA . GLY A 1 184 ? -4.420 -0.018 -22.576 1.00 88.00 184 GLY A CA 1
ATOM 1423 C C . GLY A 1 184 ? -4.498 -0.444 -21.099 1.00 88.00 184 GLY A C 1
ATOM 1424 O O . GLY A 1 184 ? -5.565 -0.818 -20.598 1.00 88.00 184 GLY A O 1
ATOM 1425 N N . VAL A 1 185 ? -3.344 -0.435 -20.421 1.00 90.69 185 VAL A N 1
ATOM 1426 C CA . VAL A 1 185 ? -3.204 -0.685 -18.976 1.00 90.69 185 VAL A CA 1
ATOM 1427 C C . VAL A 1 185 ? -3.021 0.648 -18.262 1.00 90.69 185 VAL A C 1
ATOM 1429 O O . VAL A 1 185 ? -2.002 1.310 -18.426 1.00 90.69 185 VAL A O 1
ATOM 1432 N N . VAL A 1 186 ? -4.012 1.026 -17.456 1.00 94.19 186 VAL A N 1
ATOM 1433 C CA . VAL A 1 186 ? -4.048 2.334 -16.776 1.00 94.19 186 VAL A CA 1
ATOM 1434 C C . VAL A 1 186 ? -3.521 2.294 -15.338 1.00 94.19 186 VAL A C 1
ATOM 1436 O O . VAL A 1 186 ? -3.302 3.341 -14.739 1.00 94.19 186 VAL A O 1
ATOM 1439 N N . SER A 1 187 ? -3.297 1.102 -14.771 1.00 95.06 187 SER A N 1
ATOM 1440 C CA . SER A 1 187 ? -2.608 0.976 -13.482 1.00 95.06 187 SER A CA 1
ATOM 1441 C C . SER A 1 187 ? -1.109 1.129 -13.701 1.00 95.06 187 SER A C 1
ATOM 1443 O O . SER A 1 187 ? -0.500 0.293 -14.363 1.00 95.06 187 SER A O 1
ATOM 1445 N N . LYS A 1 188 ? -0.503 2.159 -13.106 1.00 95.31 188 LYS A N 1
ATOM 1446 C CA . LYS A 1 188 ? 0.944 2.395 -13.171 1.00 95.31 188 LYS A CA 1
ATOM 1447 C C . LYS A 1 188 ? 1.742 1.200 -12.644 1.00 95.31 188 LYS A C 1
ATOM 1449 O O . LYS A 1 188 ? 2.597 0.686 -13.359 1.00 95.31 188 LYS A O 1
ATOM 1454 N N . GLY A 1 189 ? 1.429 0.709 -11.442 1.00 96.50 189 GLY A N 1
ATOM 1455 C CA . GLY A 1 189 ? 2.119 -0.448 -10.855 1.00 96.50 189 GLY A CA 1
ATOM 1456 C C . GLY A 1 189 ? 1.928 -1.725 -11.674 1.00 96.50 189 GLY A C 1
ATOM 1457 O O . GLY A 1 189 ? 2.879 -2.482 -11.879 1.00 96.50 189 GLY A O 1
ATOM 1458 N N . GLY A 1 190 ? 0.729 -1.920 -12.229 1.00 95.62 190 GLY A N 1
ATOM 1459 C CA . GLY A 1 190 ? 0.449 -3.026 -13.137 1.00 95.62 190 GLY A CA 1
ATOM 1460 C C . GLY A 1 190 ? 1.230 -2.940 -14.450 1.00 95.62 190 GLY A C 1
ATOM 1461 O O . GLY A 1 190 ? 1.766 -3.947 -14.906 1.00 95.62 190 GLY A O 1
ATOM 1462 N N . THR A 1 191 ? 1.352 -1.742 -15.024 1.00 95.31 191 THR A N 1
ATOM 1463 C CA . THR A 1 191 ? 2.135 -1.486 -16.239 1.00 95.31 191 THR A CA 1
ATOM 1464 C C . THR A 1 191 ? 3.626 -1.704 -16.004 1.00 95.31 191 THR A C 1
ATOM 1466 O O . THR A 1 191 ? 4.255 -2.372 -16.819 1.00 95.31 191 THR A O 1
ATOM 1469 N N . ILE A 1 192 ? 4.186 -1.213 -14.891 1.00 96.31 192 ILE A N 1
ATOM 1470 C CA . ILE A 1 192 ? 5.599 -1.435 -14.531 1.00 96.31 192 ILE A CA 1
ATOM 1471 C C . ILE A 1 192 ? 5.880 -2.936 -14.410 1.00 96.31 192 ILE A C 1
ATOM 1473 O O . ILE A 1 192 ? 6.803 -3.447 -15.044 1.00 96.31 192 ILE A O 1
ATOM 1477 N N . THR A 1 193 ? 5.033 -3.647 -13.660 1.00 97.19 193 THR A N 1
ATOM 1478 C CA . THR A 1 193 ? 5.183 -5.089 -13.422 1.00 97.19 193 THR A CA 1
ATOM 1479 C C . THR A 1 193 ? 5.075 -5.878 -14.730 1.00 97.19 193 THR A C 1
ATOM 1481 O O . THR A 1 193 ? 5.961 -6.665 -15.057 1.00 97.19 193 THR A O 1
ATOM 1484 N N . ALA A 1 194 ? 4.051 -5.609 -15.547 1.00 96.06 194 ALA A N 1
ATOM 1485 C CA . ALA A 1 194 ? 3.875 -6.272 -16.837 1.00 96.06 194 ALA A CA 1
ATOM 1486 C C . ALA A 1 194 ? 5.024 -5.973 -17.816 1.00 96.06 194 ALA A C 1
ATOM 1488 O O . ALA A 1 194 ? 5.498 -6.880 -18.498 1.00 96.06 194 ALA A O 1
ATOM 1489 N N . ALA A 1 195 ? 5.495 -4.724 -17.883 1.00 96.00 195 ALA A N 1
ATOM 1490 C CA . ALA A 1 195 ? 6.609 -4.341 -18.746 1.00 96.00 195 ALA A CA 1
ATOM 1491 C C . ALA A 1 195 ? 7.908 -5.051 -18.342 1.00 96.00 195 ALA A C 1
ATOM 1493 O O . ALA A 1 195 ? 8.621 -5.559 -19.208 1.00 96.00 195 ALA A O 1
ATOM 1494 N N . TRP A 1 196 ? 8.185 -5.150 -17.039 1.00 97.62 196 TRP A N 1
ATOM 1495 C CA . TRP A 1 196 ? 9.325 -5.899 -16.515 1.00 97.62 196 TRP A CA 1
ATOM 1496 C C . TRP A 1 196 ? 9.242 -7.388 -16.885 1.00 97.62 196 TRP A C 1
ATO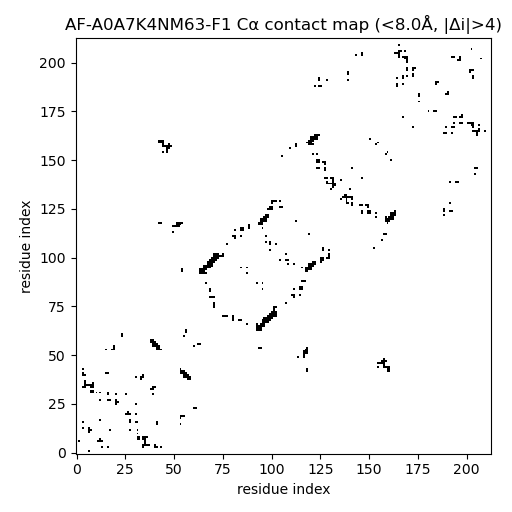M 1498 O O . TRP A 1 196 ? 10.183 -7.944 -17.453 1.00 97.62 196 TRP A O 1
ATOM 1508 N N . MET A 1 197 ? 8.082 -8.015 -16.664 1.00 97.25 197 MET A N 1
ATOM 1509 C CA . MET A 1 197 ? 7.842 -9.425 -16.995 1.00 97.25 197 MET A CA 1
ATOM 1510 C C . MET A 1 197 ? 8.051 -9.717 -18.484 1.00 97.25 197 MET A C 1
ATOM 1512 O O . MET A 1 197 ? 8.647 -10.731 -18.841 1.00 97.25 197 MET A O 1
ATOM 1516 N N . LEU A 1 198 ? 7.580 -8.824 -19.362 1.00 95.94 198 LEU A N 1
ATOM 1517 C CA . LEU A 1 198 ? 7.740 -8.957 -20.811 1.00 95.94 198 LEU A CA 1
ATOM 1518 C C . LEU A 1 198 ? 9.190 -8.749 -21.258 1.00 95.94 198 LEU A C 1
ATOM 1520 O O . LEU A 1 198 ? 9.657 -9.476 -22.130 1.00 95.94 198 LEU A O 1
ATOM 1524 N N . LYS A 1 199 ? 9.905 -7.793 -20.655 1.00 96.12 199 LYS A N 1
ATOM 1525 C CA . LYS A 1 199 ? 11.312 -7.502 -20.964 1.00 96.12 199 LYS A CA 1
ATOM 1526 C C . LYS A 1 199 ? 12.231 -8.678 -20.632 1.00 96.12 199 LYS A C 1
ATOM 1528 O O . LYS A 1 199 ? 13.106 -9.001 -21.429 1.00 96.12 199 LYS A O 1
ATOM 1533 N N . TYR A 1 200 ? 12.034 -9.308 -19.476 1.00 96.56 200 TYR A N 1
ATOM 1534 C CA . TYR A 1 200 ? 12.890 -10.404 -19.003 1.00 96.56 200 TYR A CA 1
ATOM 1535 C C . TYR A 1 200 ? 12.319 -11.801 -19.282 1.00 96.56 200 TYR A C 1
ATOM 1537 O O . TYR A 1 200 ? 12.935 -12.792 -18.904 1.00 96.56 200 TYR A O 1
ATOM 1545 N N . ASP A 1 201 ? 11.149 -11.886 -19.922 1.00 96.44 201 ASP A N 1
ATOM 1546 C CA . ASP A 1 201 ? 10.363 -13.112 -20.106 1.00 96.44 201 ASP A CA 1
ATOM 1547 C C . ASP A 1 201 ? 10.232 -13.931 -18.802 1.00 96.44 201 ASP A C 1
ATOM 1549 O O . ASP A 1 201 ? 10.404 -15.150 -18.772 1.00 96.44 201 ASP A O 1
ATOM 1553 N N . LYS A 1 202 ? 9.867 -13.261 -17.705 1.00 97.25 202 LYS A N 1
ATOM 1554 C CA . LYS A 1 202 ? 9.695 -13.852 -16.367 1.00 97.25 202 LYS A CA 1
ATOM 1555 C C . LYS A 1 202 ? 8.260 -13.736 -15.857 1.00 97.25 202 LYS A C 1
ATOM 1557 O O . LYS A 1 202 ? 7.459 -12.975 -16.399 1.00 97.25 202 LYS A O 1
ATOM 1562 N N . GLU A 1 203 ? 7.924 -14.544 -14.853 1.00 98.00 203 GLU A N 1
ATOM 1563 C CA . GLU A 1 203 ? 6.658 -14.413 -14.123 1.00 98.00 203 GLU A CA 1
ATOM 1564 C C . GLU A 1 203 ? 6.723 -13.236 -13.135 1.00 98.00 203 GLU A C 1
ATOM 1566 O O . GLU A 1 203 ? 7.798 -12.714 -12.842 1.00 98.00 203 GLU A O 1
ATOM 1571 N N . ASN A 1 204 ? 5.561 -12.783 -12.673 1.00 97.88 204 ASN A N 1
ATOM 1572 C CA . ASN A 1 204 ? 5.414 -11.692 -11.722 1.00 97.88 204 ASN A CA 1
ATOM 1573 C C . ASN A 1 204 ? 6.150 -11.992 -10.402 1.00 97.88 204 ASN A C 1
ATOM 1575 O O . ASN A 1 204 ? 5.778 -12.959 -9.728 1.00 97.88 204 ASN A O 1
ATOM 1579 N N . PRO A 1 205 ? 7.108 -11.144 -9.978 1.00 97.75 205 PRO A N 1
ATOM 1580 C CA . PRO A 1 205 ? 7.856 -11.357 -8.739 1.00 97.75 205 PRO A CA 1
ATOM 1581 C C . PRO A 1 205 ? 6.957 -11.473 -7.498 1.00 97.75 205 PRO A C 1
ATOM 1583 O O . PRO A 1 205 ? 7.213 -12.279 -6.610 1.00 97.75 205 PRO A O 1
ATOM 1586 N N . TYR A 1 206 ? 5.851 -10.723 -7.446 1.00 97.75 206 TYR A N 1
ATOM 1587 C CA . TYR A 1 206 ? 4.903 -10.803 -6.330 1.00 97.75 206 TYR A CA 1
ATOM 1588 C C . TYR A 1 206 ? 4.075 -12.094 -6.323 1.00 97.75 206 TYR A C 1
ATOM 1590 O O . TYR A 1 206 ? 3.504 -12.433 -5.292 1.00 97.75 206 TYR A O 1
ATOM 1598 N N . ILE A 1 207 ? 3.969 -12.797 -7.456 1.00 97.06 207 ILE A N 1
ATOM 1599 C CA . ILE A 1 207 ? 3.342 -14.125 -7.515 1.00 97.06 207 ILE A CA 1
ATOM 1600 C C . ILE A 1 207 ? 4.353 -15.188 -7.099 1.00 97.06 207 ILE A C 1
ATOM 1602 O O . ILE A 1 207 ? 4.040 -16.035 -6.269 1.00 97.06 207 ILE A O 1
ATOM 1606 N N . THR A 1 208 ? 5.564 -15.150 -7.662 1.00 97.25 208 THR A N 1
ATOM 1607 C CA . THR A 1 208 ? 6.592 -16.171 -7.405 1.00 97.25 208 THR A CA 1
ATOM 1608 C C . THR A 1 208 ? 7.056 -16.188 -5.953 1.00 97.25 208 THR A C 1
ATOM 1610 O O . THR A 1 208 ? 7.460 -17.237 -5.463 1.00 97.25 208 THR A O 1
ATOM 1613 N N . HIS A 1 209 ? 6.958 -15.047 -5.266 1.00 96.62 209 HIS A N 1
ATOM 1614 C CA . HIS A 1 209 ? 7.355 -14.871 -3.869 1.00 96.62 209 HIS A CA 1
ATOM 1615 C C . HIS A 1 209 ? 6.161 -14.573 -2.946 1.00 96.62 209 HIS A C 1
ATOM 1617 O O . HIS A 1 209 ? 6.339 -13.974 -1.892 1.00 96.62 209 HIS A O 1
ATOM 1623 N N . TYR A 1 210 ? 4.936 -14.961 -3.325 1.00 96.31 210 TYR A N 1
ATOM 1624 C CA . TYR A 1 210 ? 3.735 -14.643 -2.539 1.00 96.31 210 TYR A CA 1
ATOM 1625 C C . TYR A 1 210 ? 3.773 -15.228 -1.121 1.00 96.31 210 TYR A C 1
ATOM 1627 O O . TYR A 1 210 ? 3.417 -14.533 -0.184 1.00 96.31 210 TYR A O 1
ATOM 1635 N N . ASP A 1 211 ? 4.250 -16.466 -0.955 1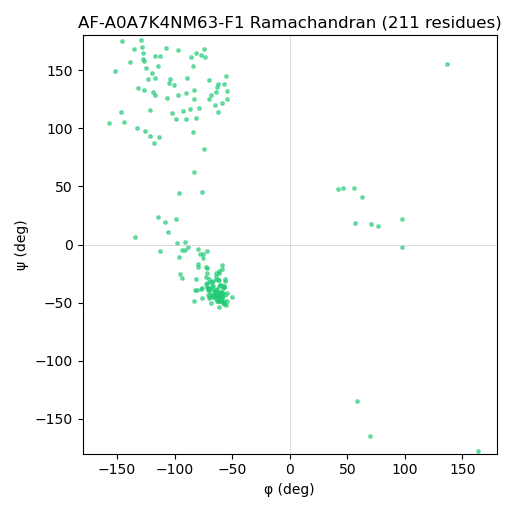.00 95.56 211 ASP A N 1
ATOM 1636 C CA . ASP A 1 211 ? 4.335 -17.123 0.361 1.00 95.56 211 ASP A CA 1
ATOM 1637 C C . ASP A 1 211 ? 5.449 -16.550 1.258 1.00 95.56 211 ASP A C 1
ATOM 1639 O O . ASP A 1 211 ? 5.447 -16.773 2.468 1.00 95.56 211 ASP A O 1
ATOM 1643 N N . TYR A 1 212 ? 6.428 -15.857 0.665 1.00 93.38 212 TYR A N 1
ATOM 1644 C CA . TYR A 1 212 ? 7.494 -15.179 1.403 1.00 93.38 212 TYR A CA 1
ATOM 1645 C C . TYR A 1 212 ? 7.007 -13.873 2.044 1.00 93.38 212 TYR A C 1
ATOM 1647 O O . TYR A 1 212 ? 7.449 -13.532 3.142 1.00 93.38 212 TYR A O 1
ATOM 1655 N N . MET A 1 213 ? 6.136 -13.146 1.336 1.00 90.12 213 MET A N 1
ATOM 1656 C CA . MET A 1 213 ? 5.603 -11.838 1.737 1.00 90.12 213 MET A CA 1
ATOM 1657 C C . MET A 1 213 ? 4.470 -11.954 2.757 1.00 90.12 213 MET A C 1
ATOM 1659 O O . MET A 1 213 ? 4.453 -11.110 3.681 1.00 90.12 213 MET A O 1
#

Solvent-accessible surface area (backbone atoms only — not comparable to full-atom values): 11841 Å² total; per-residue (Å²): 137,80,52,68,42,61,31,22,67,70,72,46,84,49,71,65,55,53,49,29,22,60,79,64,74,49,53,62,84,64,47,34,62,35,25,41,74,64,56,28,46,60,52,68,36,88,65,38,88,67,86,52,54,58,50,62,50,44,84,92,50,71,90,77,48,74,45,81,46,57,33,32,84,90,50,71,52,68,70,60,44,40,51,51,38,42,50,40,55,75,71,65,47,47,29,38,29,50,63,31,43,17,77,66,39,70,61,51,50,54,55,44,53,69,54,31,57,41,31,37,28,37,43,35,58,33,48,26,31,32,48,7,38,73,77,61,74,33,49,68,67,60,52,63,65,39,48,50,49,26,43,51,52,42,49,68,72,24,44,30,46,71,59,75,67,50,87,52,45,50,66,54,46,61,47,56,78,70,66,70,51,94,75,64,74,79,49,64,66,50,41,54,52,37,52,41,22,64,74,69,74,39,67,39,57,58,52,80,43,46,93,79,107

Foldseek 3Di:
DDFLLRCLLVVHQDPLNVLQCVVQVHDSVVRSVCSVVPQKHWQWQPLQPDAANIYIDHPPGPDAAEAEAEAEQVGDDLVVRLVVLLVCVVVDHQEYEYEYQHDPSLVSLLSSSVSHRHQYEYALLSVQQSCCCVPVVHSLPGDLVSSVVSVVSCSNSTHRYYDDPLVQWLVNLVVLVVPPDVVRDPDPNNCSQSVSCVVVVHTRSCNVCVVVD

Nearest PDB structures (foldseek):
  4s26-assembly1_A  TM=9.517E-01  e=1.319E-18  Arabidopsis thaliana
  4n7q-assembly1_A  TM=9.210E-01  e=2.746E-16  Arabidopsis thaliana
  3epm-assembly1_B  TM=8.893E-01  e=8.762E-16  Caulobacter vibrioides
  3epn-assembly1_B  TM=8.961E-01  e=2.350E-15  Caulobacter vibrioides
  4s2a-assembly1_A  TM=8.958E-01  e=4.197E-15  Caulobacter vibrioides CB15

Secondary structure (DSSP, 8-state):
---HHHHHHTT---HHHHHHHHHTT--HHHHHHHHHTTSEE----TT--S--B---EETTSPP--EEEE--BTTB--HHHHHHHHHHHHHTT-SEEEE---SS-HHHHHHHHHHH--BEEEE-THHHHHHHHHHHHS-TT---HHHHHHHHHHHHHHT-SEE---TT--HHHHHHHTTS--TT----HHHHHHHHHHHHHT---HHHHTTTT-

Sequence (213 aa):
MATQMSSARRGIATDEMKQVAKDEDVTLDWLLPKIAIGSIIIPSNNVRPQKIHNVGIGKGMKTKVNVNIGTSTLNVNVEEEVEKAKVAVKYHADTIMDLSDGGDVGSIRRTLLDAAPITFGTVPIYEAYNFGVEKHKNPLDITEDDYLRAFENNIKDGVDYTTIHSGITKEIAKRILKVQRYAGVVSKGGTITAAWMLKYDKENPYITHYDYM

Organism: NCBI:txid2511932

pLDDT: mean 95.91, std 3.81, range [61.75, 98.69]

InterPro domains:
  IPR002817 Phosphomethylpyrimidine synthase ThiC/5-hydroxybenzimidazole synthase BzaA/B [PF01964] (3-213)
  IPR002817 Phosphomethylpyrimidine synthase ThiC/5-hydroxybenzimidazole synthase BzaA/B [PTHR30557] (2-212)
  IPR038521 ThiC/Bza, core domain [G3DSA:3.20.20.540] (45-213)